Protein AF-A0A356QLX5-F1 (afdb_monomer_lite)

pLDDT: mean 88.72, std 8.88, range [45.66, 97.0]

Foldseek 3Di:
DCCQAVVDDVDDPPPPVPPPDQDLDDDPVLLVVLLVVCLVQCLVVVNDPVSLVVSVVVCQVVVSAGPDCSRVQSSQQSNVLSVLLQVVCVVVVQHPNQWDWDWFWADAPPDIDTDTFTAGNVGQQETEAEDQVCQDPVSCLVVLVVQVLVCLRCQLRVRNHFKYKYKYAHNQDGVPGADPVRHHDRGIDIAMAGEDPPDHNVNSSVLVNLVVVLVVVCSVDPLDCLPPLLVVLLPDNVVSQVSNVVSLPDPCVVVDVVCVRQNSDRDSCVSCVPVVVSNVNSVSVCQSSDDDPPHNYDDRD

Radius of gyration: 21.93 Å; chains: 1; bounding box: 50×48×59 Å

Structure (mmCIF, N/CA/C/O backbone):
data_AF-A0A356QLX5-F1
#
_entry.id   AF-A0A356QLX5-F1
#
loop_
_atom_site.group_PDB
_atom_site.id
_atom_site.type_symbol
_atom_site.label_atom_id
_atom_site.label_alt_id
_atom_site.label_comp_id
_atom_site.label_asym_id
_atom_site.label_entity_id
_atom_site.label_seq_id
_atom_site.pdbx_PDB_ins_code
_atom_site.Cartn_x
_atom_site.Cartn_y
_atom_site.Cartn_z
_atom_site.occupancy
_atom_site.B_iso_or_equiv
_atom_site.auth_seq_id
_atom_site.auth_comp_id
_atom_site.auth_asym_id
_atom_site.auth_atom_id
_atom_site.pdbx_PDB_model_num
ATOM 1 N N . PHE A 1 1 ? 12.608 -7.139 -9.157 1.00 85.44 1 PHE A N 1
ATOM 2 C CA . PHE A 1 1 ? 13.973 -7.349 -9.663 1.00 85.44 1 PHE A CA 1
ATOM 3 C C . PHE A 1 1 ? 15.014 -7.521 -8.556 1.00 85.44 1 PHE A C 1
ATOM 5 O O . PHE A 1 1 ? 15.371 -8.654 -8.303 1.00 85.44 1 PHE A O 1
ATOM 12 N N . VAL A 1 2 ? 15.475 -6.474 -7.849 1.00 85.75 2 VAL A N 1
ATOM 13 C CA . VAL A 1 2 ? 16.568 -6.616 -6.848 1.00 85.75 2 VAL A CA 1
ATOM 14 C C . VAL A 1 2 ? 16.279 -7.707 -5.806 1.00 85.75 2 VAL A C 1
ATOM 16 O O . VAL A 1 2 ? 17.042 -8.659 -5.692 1.00 85.75 2 VAL A O 1
ATOM 19 N N . ARG A 1 3 ? 15.124 -7.627 -5.135 1.00 84.19 3 ARG A N 1
ATOM 20 C CA . ARG A 1 3 ? 14.713 -8.641 -4.154 1.00 84.19 3 ARG A CA 1
ATOM 21 C C . ARG A 1 3 ? 14.391 -9.993 -4.793 1.00 84.19 3 ARG A C 1
ATOM 23 O O . ARG A 1 3 ? 14.975 -10.997 -4.429 1.00 84.19 3 ARG A O 1
ATOM 30 N N . GLU A 1 4 ? 13.454 -10.006 -5.739 1.00 81.81 4 GLU A N 1
ATOM 31 C CA . GLU A 1 4 ? 12.878 -11.253 -6.277 1.00 81.81 4 GLU A CA 1
ATOM 32 C C . GLU A 1 4 ? 13.804 -12.020 -7.232 1.00 81.81 4 GLU A C 1
ATOM 34 O O . GLU A 1 4 ? 13.745 -13.238 -7.303 1.00 81.81 4 GLU A O 1
ATOM 39 N N . THR A 1 5 ? 14.639 -11.314 -7.995 1.00 86.38 5 THR A N 1
ATOM 40 C CA . THR A 1 5 ? 15.444 -11.894 -9.082 1.00 86.38 5 THR A CA 1
ATOM 41 C C . THR A 1 5 ? 16.898 -12.038 -8.683 1.00 86.38 5 THR A C 1
ATOM 43 O O . THR A 1 5 ? 17.497 -13.083 -8.904 1.00 86.38 5 THR A O 1
ATOM 46 N N . LEU A 1 6 ? 17.480 -10.978 -8.116 1.00 85.94 6 LEU A N 1
ATOM 47 C CA . LEU A 1 6 ? 18.878 -11.013 -7.688 1.00 85.94 6 LEU A CA 1
ATOM 48 C C . LEU A 1 6 ? 19.034 -11.661 -6.309 1.00 85.94 6 LEU A C 1
ATOM 50 O O . LEU A 1 6 ? 20.161 -11.853 -5.870 1.00 85.94 6 LEU A O 1
ATOM 54 N N . ALA A 1 7 ? 17.923 -11.958 -5.619 1.00 83.25 7 ALA A N 1
ATOM 55 C CA . ALA A 1 7 ? 17.905 -12.405 -4.226 1.00 83.25 7 ALA A CA 1
ATOM 56 C C . ALA A 1 7 ? 18.678 -11.462 -3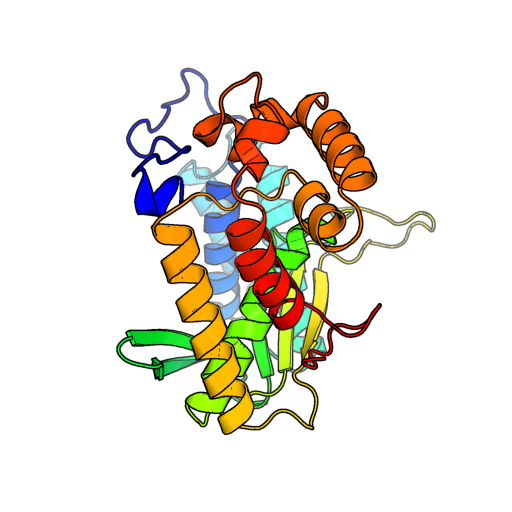.285 1.00 83.25 7 ALA A C 1
ATOM 58 O O . ALA A 1 7 ? 19.098 -11.850 -2.197 1.00 83.25 7 ALA A O 1
ATOM 59 N N . ILE A 1 8 ? 18.856 -10.201 -3.691 1.00 81.19 8 ILE A N 1
ATOM 60 C CA . ILE A 1 8 ? 19.485 -9.183 -2.864 1.00 81.19 8 ILE A CA 1
ATOM 61 C C . ILE A 1 8 ? 18.376 -8.592 -2.020 1.00 81.19 8 ILE A C 1
ATOM 63 O O . ILE A 1 8 ? 17.535 -7.830 -2.506 1.00 81.19 8 ILE A O 1
ATOM 67 N N . ASN A 1 9 ? 18.373 -8.944 -0.744 1.00 71.19 9 ASN A N 1
ATOM 68 C CA . ASN A 1 9 ? 17.608 -8.192 0.221 1.00 71.19 9 ASN A CA 1
ATOM 69 C C . ASN A 1 9 ? 18.453 -6.968 0.616 1.00 71.19 9 ASN A C 1
ATOM 71 O O . ASN A 1 9 ? 19.498 -7.138 1.243 1.00 71.19 9 ASN A O 1
ATOM 75 N N . PRO A 1 10 ? 18.066 -5.735 0.228 1.00 61.72 10 PRO A N 1
ATOM 76 C CA . PRO A 1 10 ? 18.767 -4.538 0.694 1.00 61.72 10 PRO A CA 1
ATOM 77 C C . PRO A 1 10 ? 18.626 -4.361 2.216 1.00 61.72 10 PRO A C 1
ATOM 79 O O . PRO A 1 10 ? 19.340 -3.556 2.802 1.00 61.72 10 PRO A O 1
ATOM 82 N N . TRP A 1 11 ? 17.724 -5.125 2.841 1.00 55.91 11 TRP A N 1
ATOM 83 C CA . TRP A 1 11 ? 17.638 -5.326 4.278 1.00 55.91 11 TRP A CA 1
ATOM 84 C C . TRP A 1 11 ? 18.346 -6.626 4.662 1.00 55.91 11 TRP A C 1
ATOM 86 O O . TRP A 1 11 ? 18.058 -7.685 4.105 1.00 55.91 11 TRP A O 1
ATOM 96 N N . ARG A 1 12 ? 19.268 -6.571 5.622 1.00 54.06 12 ARG A N 1
ATOM 97 C CA . ARG A 1 12 ? 19.820 -7.784 6.230 1.00 54.06 12 ARG A CA 1
ATOM 98 C C . ARG A 1 12 ? 18.791 -8.315 7.225 1.00 54.06 12 ARG A C 1
ATOM 100 O O . ARG A 1 12 ? 18.523 -7.653 8.214 1.00 54.06 12 ARG A O 1
ATOM 107 N N . ASN A 1 13 ? 18.195 -9.473 6.944 1.00 47.59 13 ASN A N 1
ATOM 108 C CA . ASN A 1 13 ? 17.277 -10.130 7.885 1.00 47.59 13 ASN A CA 1
ATOM 109 C C . ASN A 1 13 ? 18.024 -10.842 9.028 1.00 47.59 13 ASN A C 1
ATOM 111 O O . ASN A 1 13 ? 17.426 -11.101 10.065 1.00 47.59 13 ASN A O 1
ATOM 115 N N . ASP A 1 14 ? 19.307 -11.162 8.827 1.00 46.00 14 ASP A N 1
ATOM 116 C CA . ASP A 1 14 ? 20.077 -12.028 9.732 1.00 46.00 14 ASP A CA 1
ATOM 117 C C . ASP A 1 14 ? 20.946 -11.243 10.726 1.00 46.00 14 ASP A C 1
ATOM 119 O O . ASP A 1 14 ? 21.406 -11.800 11.719 1.00 46.00 14 ASP A O 1
ATOM 123 N N . ASP A 1 15 ? 21.121 -9.942 10.494 1.00 45.66 15 ASP A N 1
ATOM 124 C CA . ASP A 1 15 ? 21.635 -9.029 11.503 1.00 45.66 15 ASP A CA 1
ATOM 125 C C . ASP A 1 15 ? 20.404 -8.424 12.187 1.00 45.66 15 ASP A C 1
ATOM 127 O O . ASP A 1 15 ? 19.931 -7.351 11.807 1.00 45.66 15 ASP A O 1
ATOM 131 N N . VAL A 1 16 ? 19.881 -9.090 13.224 1.00 50.41 16 VAL A N 1
ATOM 132 C CA . VAL A 1 16 ? 19.373 -8.303 14.353 1.00 50.41 16 VAL A CA 1
ATOM 133 C C . VAL A 1 16 ? 20.604 -7.525 14.782 1.00 50.41 16 VAL A C 1
ATOM 135 O O . VAL A 1 16 ? 21.483 -8.080 15.441 1.00 50.41 16 VAL A O 1
ATOM 138 N N . GLU A 1 17 ? 20.756 -6.302 14.275 1.00 50.12 17 GLU A N 1
ATOM 139 C CA . GLU A 1 17 ? 21.736 -5.358 14.780 1.00 50.12 17 GLU A CA 1
ATOM 140 C C . GLU A 1 17 ? 21.359 -5.231 16.250 1.00 50.12 17 GLU A C 1
ATOM 142 O O . GLU A 1 17 ? 20.440 -4.497 16.583 1.00 50.12 17 GLU A O 1
ATOM 147 N N . ILE A 1 18 ? 21.960 -6.050 17.120 1.00 54.78 18 ILE A N 1
ATOM 148 C CA . ILE A 1 18 ? 21.854 -5.871 18.558 1.00 54.78 18 ILE A CA 1
ATOM 149 C C . ILE A 1 18 ? 22.599 -4.568 18.742 1.00 54.78 18 ILE A C 1
ATOM 151 O O . ILE A 1 18 ? 23.832 -4.555 18.610 1.00 54.78 18 ILE A O 1
ATOM 155 N N . PRO A 1 19 ? 21.880 -3.452 18.912 1.00 55.88 19 P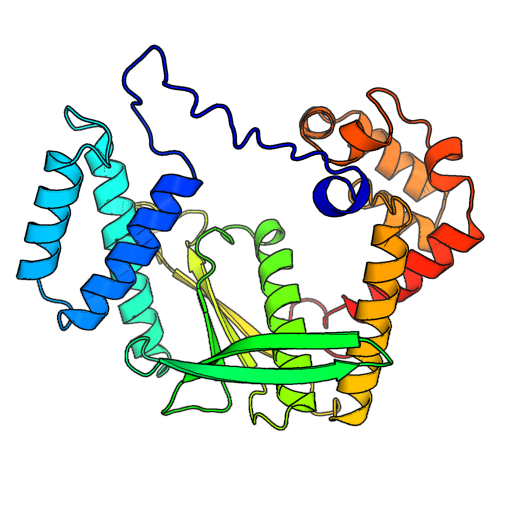RO A N 1
ATOM 156 C CA . PRO A 1 19 ? 22.548 -2.181 18.903 1.00 55.88 19 PRO A CA 1
ATOM 157 C C . PRO A 1 19 ? 23.497 -2.214 20.101 1.00 55.88 19 PRO A C 1
ATOM 159 O O . PRO A 1 19 ? 23.122 -2.605 21.208 1.00 55.88 19 PRO A O 1
ATOM 162 N N . ALA A 1 20 ? 24.760 -1.839 19.888 1.00 61.66 20 ALA A N 1
ATOM 163 C CA . ALA A 1 20 ? 25.736 -1.762 20.980 1.00 61.66 20 ALA A CA 1
ATOM 164 C C . ALA A 1 20 ? 25.291 -0.767 22.076 1.00 61.66 20 ALA A C 1
ATOM 166 O O . ALA A 1 20 ? 25.867 -0.712 23.161 1.00 61.66 20 ALA A O 1
ATOM 167 N N . THR A 1 21 ? 24.263 0.027 21.773 1.00 63.66 21 THR A N 1
ATOM 168 C CA . THR A 1 21 ? 23.611 1.017 22.617 1.00 63.66 21 THR A CA 1
ATOM 169 C C . THR A 1 21 ? 22.122 0.716 22.729 1.00 63.66 21 THR A C 1
ATOM 171 O O . THR A 1 21 ? 21.499 0.338 21.743 1.00 63.66 21 THR A O 1
ATOM 174 N N . LEU A 1 22 ? 21.523 0.973 23.890 1.00 69.75 22 LEU A N 1
ATOM 175 C CA . LEU A 1 22 ? 20.068 0.922 24.051 1.00 69.75 22 LEU A CA 1
ATOM 176 C C . LEU A 1 22 ? 19.394 1.867 23.031 1.00 69.75 22 LEU A C 1
ATOM 178 O O . LEU A 1 22 ? 19.755 3.049 22.995 1.00 69.75 22 LEU A O 1
ATOM 182 N N . PRO A 1 23 ? 18.467 1.378 22.186 1.00 70.50 23 PRO A N 1
ATOM 183 C CA . PRO A 1 23 ? 17.844 2.199 21.158 1.00 70.50 23 PRO A CA 1
ATOM 184 C C . PRO A 1 23 ? 16.961 3.268 21.807 1.00 70.50 23 PRO A C 1
ATOM 186 O O . PRO A 1 23 ? 16.164 2.980 22.695 1.00 70.50 23 PRO A O 1
ATOM 189 N N . LEU A 1 24 ? 17.113 4.516 21.359 1.00 82.00 24 LEU A N 1
ATOM 190 C CA . LEU A 1 24 ? 16.328 5.661 21.844 1.00 82.00 24 LEU A CA 1
ATOM 191 C C . LEU A 1 24 ? 15.090 5.937 20.980 1.00 82.00 24 LEU A C 1
ATOM 193 O O . LEU A 1 24 ? 14.287 6.805 21.304 1.00 82.00 24 LEU A O 1
ATOM 197 N N . THR A 1 25 ? 14.948 5.226 19.862 1.00 82.44 25 THR A N 1
ATOM 198 C CA . THR A 1 25 ? 13.858 5.388 18.897 1.00 82.44 25 THR A CA 1
ATOM 199 C C . THR A 1 25 ? 13.483 4.036 18.316 1.00 82.44 25 THR A C 1
ATOM 201 O O . THR A 1 25 ? 14.371 3.226 18.053 1.00 82.44 25 THR A O 1
ATOM 204 N N . LEU A 1 26 ? 12.196 3.837 18.040 1.00 83.12 26 LEU A N 1
ATOM 205 C CA . LEU A 1 26 ? 11.720 2.676 17.294 1.00 83.12 26 LEU A CA 1
ATOM 206 C C . LEU A 1 26 ? 12.150 2.754 15.830 1.00 83.12 26 LEU A C 1
ATOM 208 O O . LEU A 1 26 ? 12.109 3.820 15.206 1.00 83.12 26 LEU A O 1
ATOM 212 N N . SER A 1 27 ? 12.484 1.609 15.250 1.00 82.44 27 SER A N 1
ATOM 213 C CA . SER A 1 27 ? 12.535 1.463 13.803 1.00 82.44 27 SER A CA 1
ATOM 214 C C . SER A 1 27 ? 11.135 1.621 13.194 1.00 82.44 27 SER A C 1
ATOM 216 O O . SER A 1 27 ? 10.099 1.447 13.840 1.00 82.44 27 SER A O 1
ATOM 218 N N . SER A 1 28 ? 11.078 1.901 11.889 1.00 79.25 28 SER A N 1
ATOM 219 C CA . SER A 1 28 ? 9.797 1.979 11.173 1.00 79.25 28 SER A CA 1
ATOM 220 C C . SER A 1 28 ? 9.025 0.653 11.157 1.00 79.25 28 SER A C 1
ATOM 222 O O . SER A 1 28 ? 7.812 0.666 10.935 1.00 79.25 28 SER A O 1
ATOM 224 N N . TYR A 1 29 ? 9.718 -0.477 11.334 1.00 79.88 29 TYR A N 1
ATOM 225 C CA . TYR A 1 29 ? 9.105 -1.800 11.402 1.00 79.88 29 TYR A CA 1
ATOM 226 C C . TYR A 1 29 ? 8.446 -2.023 12.767 1.00 79.88 29 TYR A C 1
ATOM 228 O O . TYR A 1 29 ? 7.240 -2.249 12.806 1.00 79.88 29 TYR A O 1
ATOM 236 N N . GLU A 1 30 ? 9.187 -1.831 13.861 1.00 85.94 30 GLU A N 1
ATOM 237 C CA . GLU A 1 30 ? 8.672 -1.971 15.236 1.00 85.94 30 GLU A CA 1
ATOM 238 C C . GLU A 1 30 ? 7.496 -1.022 15.489 1.00 85.94 30 GLU A C 1
ATOM 240 O O . GLU A 1 30 ? 6.442 -1.435 15.964 1.00 85.94 30 GLU A O 1
ATOM 245 N N . GLN A 1 31 ? 7.613 0.244 15.065 1.00 87.44 31 GLN A N 1
ATOM 246 C CA . GLN A 1 31 ? 6.518 1.210 15.193 1.00 87.44 31 GLN A CA 1
ATOM 247 C C . GLN A 1 31 ? 5.264 0.766 14.423 1.00 87.44 31 GLN A C 1
ATOM 249 O O . GLN A 1 31 ? 4.136 1.047 14.834 1.00 87.44 31 GLN A O 1
ATOM 254 N N . ARG A 1 32 ? 5.435 0.094 13.278 1.00 85.00 32 ARG A N 1
ATOM 255 C CA . ARG A 1 32 ? 4.307 -0.437 12.512 1.00 85.00 32 ARG A CA 1
ATOM 256 C C . ARG A 1 32 ? 3.677 -1.633 13.215 1.00 85.00 32 ARG A C 1
ATOM 258 O O . ARG A 1 32 ? 2.455 -1.652 13.298 1.00 85.00 32 ARG A O 1
ATOM 265 N N . GLU A 1 33 ? 4.470 -2.590 13.682 1.00 87.19 33 GLU A N 1
ATOM 266 C CA . GLU A 1 33 ? 3.951 -3.774 14.370 1.00 87.19 33 GLU A CA 1
ATOM 267 C C . GLU A 1 33 ? 3.201 -3.404 15.646 1.00 87.19 33 GLU A C 1
ATOM 269 O O . GLU A 1 33 ? 2.063 -3.834 15.820 1.00 87.19 33 GLU A O 1
ATOM 274 N N . LEU A 1 34 ? 3.776 -2.533 16.482 1.00 91.12 34 LEU A N 1
ATOM 275 C CA . LEU A 1 34 ? 3.125 -2.061 17.704 1.00 91.12 34 LEU A CA 1
ATOM 276 C C . LEU A 1 34 ? 1.807 -1.348 17.414 1.00 91.12 34 LEU A C 1
ATOM 278 O O . LEU A 1 34 ? 0.818 -1.555 18.112 1.00 91.12 34 LEU A O 1
ATOM 282 N N . ARG A 1 35 ? 1.763 -0.545 16.350 1.00 91.62 35 ARG A N 1
ATOM 283 C CA . ARG A 1 35 ? 0.526 0.113 15.932 1.00 91.62 35 ARG A CA 1
ATOM 284 C C . ARG A 1 35 ? -0.521 -0.872 15.432 1.00 91.62 35 ARG A C 1
ATOM 286 O O . ARG A 1 35 ? -1.679 -0.744 15.813 1.00 91.62 35 ARG A O 1
ATOM 293 N N . ASP A 1 36 ? -0.143 -1.807 14.566 1.00 89.44 36 ASP A N 1
ATOM 294 C CA . ASP A 1 36 ? -1.082 -2.783 14.009 1.00 89.44 36 ASP A CA 1
ATOM 295 C C . ASP A 1 36 ? -1.626 -3.692 15.141 1.00 89.44 36 ASP A C 1
ATOM 297 O O . ASP A 1 36 ? -2.825 -3.974 15.180 1.00 89.44 36 ASP A O 1
ATOM 301 N N . ASN A 1 37 ? -0.782 -4.051 16.122 1.00 91.31 37 ASN A N 1
ATOM 302 C CA . ASN A 1 37 ? -1.167 -4.755 17.351 1.00 91.31 37 ASN A CA 1
ATOM 303 C C . ASN A 1 37 ? -2.142 -3.936 18.214 1.00 91.31 37 ASN A C 1
ATOM 305 O O . ASN A 1 37 ? -3.207 -4.441 18.575 1.00 91.31 37 ASN A O 1
ATOM 309 N N . TYR A 1 38 ? -1.819 -2.669 18.496 1.00 94.19 38 TYR A N 1
ATOM 310 C CA . TYR A 1 38 ? -2.678 -1.802 19.301 1.00 94.19 38 TYR A CA 1
ATOM 311 C C . TYR A 1 38 ? -4.034 -1.565 18.633 1.00 94.19 38 TYR A C 1
ATOM 313 O O . TYR A 1 38 ? -5.050 -1.669 19.308 1.00 94.19 38 TYR A O 1
ATOM 321 N N . ILE A 1 39 ? -4.086 -1.304 17.317 1.00 92.69 39 ILE A N 1
ATOM 322 C CA . ILE A 1 39 ? -5.358 -1.134 16.589 1.00 92.69 39 ILE A CA 1
ATOM 323 C C . ILE A 1 39 ? -6.242 -2.370 16.775 1.00 92.69 39 ILE A C 1
ATOM 325 O O . ILE A 1 39 ? -7.418 -2.230 17.102 1.00 92.69 39 ILE A O 1
ATOM 329 N N . GLN A 1 40 ? -5.682 -3.571 16.596 1.00 90.25 40 GLN A N 1
ATOM 330 C CA . GLN A 1 40 ? -6.438 -4.812 16.742 1.00 90.25 40 GLN A CA 1
ATOM 331 C C . GLN A 1 40 ? -6.948 -4.994 18.180 1.00 90.25 40 GLN A C 1
ATOM 333 O O . GLN A 1 40 ? -8.144 -5.189 18.378 1.00 90.25 40 GLN A O 1
ATOM 338 N N . GLY A 1 41 ? -6.079 -4.849 19.185 1.00 91.25 41 GLY A N 1
ATOM 339 C CA . GLY A 1 41 ? -6.479 -4.986 20.588 1.00 91.25 41 GLY A CA 1
ATOM 340 C C . GLY A 1 41 ? -7.456 -3.902 21.059 1.00 91.25 41 GLY A C 1
ATOM 341 O O . GLY A 1 41 ? -8.354 -4.177 21.852 1.00 91.25 41 GLY A O 1
ATOM 342 N N . TYR A 1 42 ? -7.344 -2.681 20.535 1.00 93.44 42 TYR A N 1
ATOM 343 C CA . TYR A 1 42 ? -8.251 -1.578 20.853 1.00 93.44 42 TYR A CA 1
ATOM 344 C C . TYR A 1 42 ? -9.658 -1.832 20.303 1.00 93.44 42 TYR A C 1
ATOM 346 O O . TYR A 1 42 ? -10.642 -1.583 20.992 1.00 93.44 42 TYR A O 1
ATOM 354 N N . ILE A 1 43 ? -9.762 -2.395 19.097 1.00 91.19 43 ILE A N 1
ATOM 355 C CA . ILE A 1 43 ? -11.044 -2.822 18.523 1.00 91.19 43 ILE A CA 1
ATOM 356 C C . ILE A 1 43 ? -11.640 -3.984 19.328 1.00 91.19 43 ILE A C 1
ATOM 358 O O . ILE A 1 43 ? -12.811 -3.930 19.692 1.00 91.19 43 ILE A O 1
ATOM 362 N N . ASP A 1 44 ? -10.839 -5.008 19.636 1.00 90.75 44 ASP A N 1
ATOM 363 C CA . ASP A 1 44 ? -11.303 -6.224 20.324 1.00 90.75 44 ASP A CA 1
ATOM 364 C C . ASP A 1 44 ? -11.693 -5.981 21.794 1.00 90.75 44 ASP A C 1
ATOM 366 O O . ASP A 1 44 ? -12.399 -6.789 22.397 1.00 90.75 44 ASP A O 1
ATOM 370 N N . SER A 1 45 ? -11.236 -4.872 22.378 1.00 88.75 45 SER A N 1
ATOM 371 C CA . SER A 1 45 ? -11.514 -4.471 23.761 1.00 88.75 45 SER A CA 1
ATOM 372 C C . SER A 1 45 ? -12.610 -3.411 23.890 1.00 88.75 45 SER A C 1
ATOM 374 O O . SER A 1 45 ? -12.663 -2.718 24.910 1.00 88.75 45 SER A O 1
ATOM 376 N N . ASP A 1 46 ? -13.449 -3.250 22.861 1.00 85.06 46 ASP A N 1
ATOM 377 C CA . ASP A 1 46 ? -14.494 -2.221 22.792 1.00 85.06 46 ASP A CA 1
ATOM 378 C C . ASP A 1 46 ? -13.955 -0.814 23.108 1.00 85.06 46 ASP A C 1
ATOM 380 O O . ASP A 1 46 ? -14.596 -0.017 23.794 1.00 85.06 46 ASP A O 1
ATOM 384 N N . GLN A 1 47 ? -12.748 -0.507 22.617 1.00 88.12 47 GLN A N 1
ATOM 385 C CA . GLN A 1 47 ? -12.116 0.808 22.734 1.00 88.12 47 GLN A CA 1
ATOM 386 C C . GLN A 1 47 ? -11.877 1.250 24.193 1.00 88.12 47 GLN A C 1
ATOM 388 O O . GLN A 1 47 ? -11.879 2.443 24.511 1.00 88.12 47 GLN A O 1
ATOM 393 N N . SER A 1 48 ? -11.686 0.290 25.105 1.00 87.94 48 SER A N 1
ATOM 394 C CA . SER A 1 48 ? -11.620 0.564 26.543 1.00 87.94 48 SER A CA 1
ATOM 395 C C . SER A 1 48 ? -10.317 1.239 26.995 1.00 87.94 48 SER A C 1
ATOM 397 O O . SER A 1 48 ? -9.209 0.850 26.623 1.00 87.94 48 SER A O 1
ATOM 399 N N . GLU A 1 49 ? -10.446 2.201 27.914 1.00 90.25 49 GLU A N 1
ATOM 400 C CA . GLU A 1 49 ? -9.305 2.840 28.593 1.00 90.25 49 GLU A CA 1
ATOM 401 C C . GLU A 1 49 ? -8.496 1.830 29.430 1.00 90.25 49 GLU A C 1
ATOM 403 O O . GLU A 1 49 ? -7.282 1.952 29.588 1.00 90.25 49 GLU A O 1
ATOM 408 N N . VAL A 1 50 ? -9.162 0.783 29.932 1.00 92.62 50 VAL A N 1
ATOM 409 C CA . VAL A 1 50 ? -8.523 -0.313 30.674 1.00 92.62 50 VAL A CA 1
ATOM 410 C C . VAL A 1 50 ? -7.526 -1.062 29.790 1.00 92.62 50 VAL A C 1
ATOM 412 O O . VAL A 1 50 ? -6.401 -1.301 30.227 1.00 92.62 50 VAL A O 1
ATOM 415 N N . PHE A 1 51 ? -7.911 -1.404 28.554 1.00 94.38 51 PHE A N 1
ATOM 416 C CA . PHE A 1 51 ? -6.997 -2.027 27.599 1.00 94.38 51 PHE A CA 1
ATOM 417 C C . PHE A 1 51 ? -5.828 -1.105 27.269 1.00 94.38 51 PHE A C 1
ATOM 419 O O . PHE A 1 51 ? -4.687 -1.553 27.285 1.00 94.38 51 PHE A O 1
ATOM 426 N N . GLU A 1 52 ? -6.089 0.175 27.004 1.00 93.38 52 GLU A N 1
ATOM 427 C CA . GLU A 1 52 ? -5.026 1.111 26.649 1.00 93.38 52 GLU A CA 1
ATOM 428 C C . GLU A 1 52 ? -3.975 1.238 27.752 1.00 93.38 52 GLU A C 1
ATOM 430 O O . GLU A 1 52 ? -2.780 1.170 27.466 1.00 93.38 52 GLU A O 1
ATOM 435 N N . ASN A 1 53 ? -4.404 1.382 29.007 1.00 94.38 53 ASN A N 1
ATOM 436 C CA . ASN A 1 53 ? -3.486 1.450 30.140 1.00 94.38 53 ASN A CA 1
ATOM 437 C C . ASN A 1 53 ? -2.698 0.142 30.297 1.00 94.38 53 ASN A C 1
ATOM 439 O O . ASN A 1 53 ? -1.477 0.181 30.433 1.00 94.38 53 ASN A O 1
ATOM 443 N N . ALA A 1 54 ? -3.363 -1.012 30.183 1.00 94.25 54 ALA A N 1
ATOM 444 C CA . ALA A 1 54 ? -2.697 -2.311 30.244 1.00 94.25 54 ALA A CA 1
ATOM 445 C C . ALA A 1 54 ? -1.682 -2.509 29.103 1.00 94.25 54 ALA A C 1
ATOM 447 O O . ALA A 1 54 ? -0.587 -3.013 29.337 1.00 94.25 54 ALA A O 1
ATOM 448 N N . TRP A 1 55 ? -2.016 -2.083 27.882 1.00 95.06 55 TRP A N 1
ATOM 449 C CA . TRP A 1 55 ? -1.120 -2.152 26.729 1.00 95.06 55 TRP A CA 1
ATOM 450 C C . TRP A 1 55 ? 0.093 -1.241 26.918 1.00 95.06 55 TRP A C 1
ATOM 452 O O . TRP A 1 55 ? 1.220 -1.682 26.718 1.00 95.06 55 TRP A O 1
ATOM 462 N N . LYS A 1 56 ? -0.121 0.005 27.368 1.00 93.62 56 LYS A N 1
ATOM 463 C CA . LYS A 1 56 ? 0.954 0.961 27.679 1.00 93.62 56 LYS A CA 1
ATOM 464 C C . LYS A 1 56 ? 1.911 0.419 28.741 1.00 93.62 56 LYS A C 1
ATOM 466 O O . LYS A 1 56 ? 3.117 0.615 28.629 1.00 93.62 56 LYS A O 1
ATOM 471 N N . ASP A 1 57 ? 1.390 -0.251 29.763 1.00 92.31 57 ASP A N 1
ATOM 472 C CA . ASP A 1 57 ? 2.215 -0.864 30.804 1.00 92.31 57 ASP A CA 1
ATOM 473 C C . ASP A 1 57 ? 2.978 -2.087 30.281 1.00 92.31 57 ASP A C 1
ATOM 475 O O . ASP A 1 57 ? 4.163 -2.232 30.584 1.00 92.31 57 ASP A O 1
ATOM 479 N N . ALA A 1 58 ? 2.345 -2.915 29.442 1.00 92.12 58 ALA A N 1
ATOM 480 C CA . ALA A 1 58 ? 2.972 -4.085 28.829 1.00 92.12 58 ALA A CA 1
ATOM 481 C C . ALA A 1 58 ? 4.146 -3.699 27.917 1.00 92.12 58 ALA A C 1
ATOM 483 O O . ALA A 1 58 ? 5.265 -4.142 28.159 1.00 92.12 58 ALA A O 1
ATOM 484 N N . VAL A 1 59 ? 3.947 -2.788 26.956 1.00 91.44 59 VAL A N 1
ATOM 485 C CA . VAL A 1 59 ? 5.020 -2.397 26.016 1.00 91.44 59 VAL A CA 1
ATOM 486 C C . VAL A 1 59 ? 6.219 -1.749 26.715 1.00 91.44 59 VAL A C 1
ATOM 488 O O . VAL A 1 59 ? 7.350 -1.840 26.237 1.00 91.44 59 VAL A O 1
ATOM 491 N N . ARG A 1 60 ? 6.002 -1.107 27.872 1.00 89.81 60 ARG A N 1
ATOM 492 C CA . ARG A 1 60 ? 7.086 -0.584 28.719 1.00 89.81 60 ARG A CA 1
ATOM 493 C C . ARG A 1 60 ? 7.801 -1.692 29.487 1.00 89.81 60 ARG A C 1
ATOM 495 O O . ARG A 1 60 ? 9.025 -1.653 29.589 1.00 89.81 60 ARG A O 1
ATOM 502 N N . ALA A 1 61 ? 7.050 -2.629 30.063 1.00 87.62 61 ALA A N 1
ATOM 503 C CA . ALA A 1 61 ? 7.595 -3.721 30.864 1.00 87.62 61 ALA A CA 1
ATOM 504 C C . ALA A 1 61 ? 8.393 -4.718 30.013 1.00 87.62 61 ALA A C 1
ATOM 506 O O . ALA A 1 61 ? 9.450 -5.177 30.447 1.00 87.62 61 ALA A O 1
ATOM 507 N N . ASP A 1 62 ? 7.917 -4.988 28.799 1.00 86.81 62 ASP A N 1
ATOM 508 C CA . ASP A 1 62 ? 8.518 -5.939 27.863 1.00 86.81 62 ASP A CA 1
ATOM 509 C C . ASP A 1 62 ? 9.710 -5.334 27.097 1.00 86.81 62 ASP A C 1
ATOM 511 O O . ASP A 1 62 ? 10.513 -6.058 26.510 1.00 86.81 62 ASP A O 1
ATOM 515 N N . GLY A 1 63 ? 9.888 -4.008 27.169 1.00 83.38 63 GLY A N 1
ATOM 516 C CA . GLY A 1 63 ? 10.977 -3.299 26.496 1.00 83.38 63 GLY A CA 1
ATOM 517 C C . GLY A 1 63 ? 10.743 -3.091 24.998 1.00 83.38 63 GLY A C 1
ATOM 518 O O . GLY A 1 63 ? 11.695 -2.805 24.275 1.00 83.38 63 GLY A O 1
ATOM 519 N N . ASP A 1 64 ? 9.491 -3.197 24.545 1.00 85.25 64 ASP A N 1
ATOM 520 C CA . ASP A 1 64 ? 9.087 -2.966 23.154 1.00 85.25 64 ASP A CA 1
ATOM 521 C C . ASP A 1 64 ? 9.253 -1.503 22.728 1.00 85.25 64 ASP A C 1
ATOM 523 O O . ASP A 1 64 ? 9.332 -1.195 21.540 1.00 85.25 64 ASP A O 1
ATOM 527 N N . VAL A 1 65 ? 9.295 -0.585 23.697 1.00 88.12 65 VAL A N 1
ATOM 528 C CA . VAL A 1 65 ? 9.586 0.833 23.479 1.00 88.12 65 VAL A CA 1
ATOM 529 C C . VAL A 1 65 ? 10.861 1.267 24.207 1.00 88.12 65 VAL A C 1
ATOM 531 O O . VAL A 1 65 ? 11.195 0.717 25.260 1.00 88.12 65 VAL A O 1
ATOM 534 N N . PRO A 1 66 ? 11.566 2.299 23.702 1.00 85.06 66 PRO A N 1
ATOM 535 C CA . PRO A 1 66 ? 12.732 2.853 24.377 1.00 85.06 66 PRO A CA 1
ATOM 536 C C . PRO A 1 66 ? 12.465 3.234 25.841 1.00 85.06 66 PRO A C 1
ATOM 538 O O . PRO A 1 66 ? 11.485 3.910 26.167 1.00 85.06 66 PRO A O 1
ATOM 541 N N . ILE A 1 67 ? 13.382 2.834 26.723 1.00 80.31 67 ILE A N 1
ATOM 542 C CA . ILE A 1 67 ? 13.289 3.065 28.171 1.00 80.31 67 ILE A CA 1
ATOM 543 C C . ILE A 1 67 ? 13.463 4.549 28.546 1.00 80.31 67 ILE A C 1
ATOM 545 O O . ILE A 1 67 ? 13.783 5.392 27.712 1.00 80.31 67 ILE A O 1
ATOM 549 N N . TRP A 1 68 ? 13.286 4.881 29.830 1.00 73.94 68 TRP A N 1
ATOM 550 C CA . TRP A 1 68 ? 13.571 6.211 30.407 1.00 73.94 68 TRP A CA 1
ATOM 551 C C . TRP A 1 68 ? 12.833 7.388 29.752 1.00 73.94 68 TRP A C 1
ATOM 553 O O . TRP A 1 68 ? 13.340 8.507 29.714 1.00 73.94 68 TRP A O 1
ATOM 563 N N . GLY A 1 69 ? 11.621 7.148 29.253 1.00 77.06 69 GLY A N 1
ATOM 564 C CA . GLY A 1 69 ? 10.773 8.189 28.676 1.00 77.06 69 GLY A CA 1
ATOM 565 C C . GLY A 1 69 ? 11.020 8.459 27.190 1.00 77.06 69 GLY A C 1
ATOM 566 O O . GLY A 1 69 ? 10.242 9.184 26.574 1.00 77.06 69 GLY A O 1
ATOM 567 N N . PHE A 1 70 ? 12.044 7.849 26.583 1.00 80.88 70 PHE A N 1
ATOM 568 C CA . PHE A 1 70 ? 12.303 7.985 25.145 1.00 80.88 70 PHE A CA 1
ATOM 569 C C . PHE A 1 70 ? 11.212 7.320 24.285 1.00 80.88 70 PHE A C 1
ATOM 571 O O . PHE A 1 70 ? 10.992 7.728 23.147 1.00 80.88 70 PHE A O 1
ATOM 578 N N . GLY A 1 71 ? 10.493 6.337 24.837 1.00 84.88 71 GLY A N 1
ATOM 579 C CA . GLY A 1 71 ? 9.375 5.663 24.181 1.00 84.88 71 GLY A CA 1
ATOM 580 C C . GLY A 1 71 ? 8.028 6.384 24.273 1.00 84.88 71 GLY A C 1
ATOM 581 O O . GLY A 1 71 ? 7.123 6.045 23.517 1.00 84.88 71 GLY A O 1
ATOM 582 N N . GLU A 1 72 ? 7.868 7.389 25.141 1.00 90.12 72 GLU A N 1
ATOM 583 C CA . GLU A 1 72 ? 6.546 7.987 25.408 1.00 90.12 72 GLU A CA 1
ATOM 584 C C . GLU A 1 72 ? 5.976 8.707 24.185 1.00 90.12 72 GLU A C 1
ATOM 586 O O . GLU A 1 72 ? 4.812 8.518 23.846 1.00 90.12 72 GLU A O 1
ATOM 591 N N . ALA A 1 73 ? 6.812 9.438 23.442 1.00 88.38 73 ALA A N 1
ATOM 592 C CA . ALA A 1 73 ? 6.383 10.075 22.198 1.00 88.38 73 ALA A CA 1
ATOM 593 C C . ALA A 1 73 ? 5.912 9.046 21.152 1.00 88.38 73 ALA A C 1
ATOM 595 O O . ALA A 1 73 ? 4.977 9.310 20.396 1.00 88.38 73 ALA A O 1
ATOM 596 N N . ALA A 1 74 ? 6.540 7.865 21.117 1.00 89.25 74 ALA A N 1
ATOM 597 C CA . ALA A 1 74 ? 6.139 6.788 20.220 1.00 89.25 74 ALA A CA 1
ATOM 598 C C . ALA A 1 74 ? 4.821 6.143 20.667 1.00 89.25 74 ALA A C 1
ATOM 600 O O . ALA A 1 74 ? 3.960 5.906 19.822 1.00 89.25 74 ALA A O 1
ATOM 601 N N . ILE A 1 75 ? 4.641 5.914 21.974 1.00 92.31 75 ILE A N 1
ATOM 602 C CA . ILE A 1 75 ? 3.369 5.455 22.549 1.00 92.31 75 ILE A CA 1
ATOM 603 C C . ILE A 1 75 ? 2.255 6.437 22.177 1.00 92.31 75 ILE A C 1
ATOM 605 O O . ILE A 1 75 ? 1.259 6.019 21.597 1.00 92.31 75 ILE A O 1
ATOM 609 N N . GLU A 1 76 ? 2.435 7.732 22.446 1.00 92.75 76 GLU A N 1
ATOM 610 C CA . GLU A 1 76 ? 1.437 8.765 22.149 1.00 92.75 76 GLU A CA 1
ATOM 611 C C . GLU A 1 76 ? 1.107 8.853 20.653 1.00 92.75 76 GLU A C 1
ATOM 613 O O . GLU A 1 76 ? -0.061 8.991 20.281 1.00 92.75 76 GLU A O 1
ATOM 618 N N . GLU A 1 77 ? 2.112 8.756 19.774 1.00 91.19 77 GLU A N 1
ATOM 619 C CA . GLU A 1 77 ? 1.885 8.744 18.325 1.00 91.19 77 GLU A CA 1
ATOM 620 C C . GLU A 1 77 ? 1.093 7.502 17.897 1.00 91.19 77 GLU A C 1
ATOM 622 O O . GLU A 1 77 ? 0.154 7.619 17.106 1.00 91.19 77 GLU A O 1
ATOM 627 N N . ILE A 1 78 ? 1.451 6.323 18.420 1.00 92.69 78 ILE A N 1
ATOM 628 C CA . ILE A 1 78 ? 0.797 5.053 18.095 1.00 92.69 78 ILE A CA 1
ATOM 629 C C . ILE A 1 78 ? -0.657 5.064 18.563 1.00 92.69 78 ILE A C 1
ATOM 631 O O . ILE A 1 78 ? -1.551 4.854 17.738 1.00 92.69 78 ILE A O 1
ATOM 635 N N . THR A 1 79 ? -0.904 5.335 19.848 1.00 93.94 79 THR A N 1
ATOM 636 C CA . THR A 1 79 ? -2.258 5.298 20.412 1.00 93.94 79 THR A CA 1
ATOM 637 C C . THR A 1 79 ? -3.118 6.408 19.821 1.00 93.94 79 THR A C 1
ATOM 639 O O . THR A 1 79 ? -4.236 6.147 19.383 1.00 93.94 79 THR A O 1
ATOM 642 N N . GLY A 1 80 ? -2.577 7.625 19.690 1.00 93.81 80 GLY A N 1
ATOM 643 C CA . GLY A 1 80 ? -3.300 8.763 19.126 1.00 93.81 80 GLY A CA 1
ATOM 644 C C . GLY A 1 80 ? -3.692 8.562 17.660 1.00 93.81 80 GLY A C 1
ATOM 645 O O . GLY A 1 80 ? -4.815 8.884 17.269 1.00 93.81 80 GLY A O 1
ATOM 646 N N . PHE A 1 81 ? -2.809 7.990 16.833 1.00 93.31 81 PHE A N 1
ATOM 647 C CA . PHE A 1 81 ? -3.161 7.675 15.446 1.00 93.31 81 PHE A CA 1
ATOM 648 C C . PHE A 1 81 ? -4.179 6.532 15.365 1.00 93.31 81 PHE A C 1
ATOM 650 O O . PHE A 1 81 ? -5.104 6.595 14.555 1.00 93.31 81 PHE A O 1
ATOM 657 N N . ALA A 1 82 ? -4.011 5.489 16.179 1.00 92.50 82 ALA A N 1
ATOM 658 C CA . ALA A 1 82 ? -4.887 4.325 16.179 1.00 92.50 82 ALA A CA 1
ATOM 659 C C . ALA A 1 82 ? -6.327 4.668 16.595 1.00 92.50 82 ALA A C 1
ATOM 661 O O . ALA A 1 82 ? -7.276 4.291 15.909 1.00 92.50 82 ALA A O 1
ATOM 662 N N . GLN A 1 83 ? -6.495 5.453 17.657 1.00 93.44 83 GLN A N 1
ATOM 663 C CA . GLN A 1 83 ? -7.804 5.973 18.058 1.00 93.44 83 GLN A CA 1
ATOM 664 C C . GLN A 1 83 ? -8.421 6.823 16.943 1.00 93.44 83 GLN A C 1
ATOM 666 O O . GLN A 1 83 ? -9.577 6.631 16.569 1.00 93.44 83 GLN A O 1
ATOM 671 N N . ALA A 1 84 ? -7.629 7.724 16.351 1.00 94.81 84 ALA A N 1
ATOM 672 C CA . ALA A 1 84 ? -8.117 8.594 15.292 1.00 94.81 84 ALA A CA 1
ATOM 673 C C . ALA A 1 84 ? -8.524 7.825 14.026 1.00 94.81 84 ALA A C 1
ATOM 675 O O . ALA A 1 84 ? -9.459 8.248 13.348 1.00 94.81 84 ALA A O 1
ATOM 676 N N . VAL A 1 85 ? -7.853 6.716 13.679 1.00 95.38 85 VAL A N 1
ATOM 677 C CA . VAL A 1 85 ? -8.263 5.897 12.527 1.00 95.38 85 VAL A CA 1
ATOM 678 C C . VAL A 1 85 ? -9.545 5.132 12.803 1.00 95.38 85 VAL A C 1
ATOM 680 O O . VAL A 1 85 ? -10.401 5.123 11.926 1.00 95.38 85 VAL A O 1
ATOM 683 N N . VAL A 1 86 ? -9.724 4.586 14.008 1.00 94.50 86 VAL A N 1
ATOM 684 C CA . VAL A 1 86 ? -10.983 3.940 14.407 1.00 94.50 86 VAL A CA 1
ATOM 685 C C . VAL A 1 86 ? -12.134 4.946 14.341 1.00 94.50 86 VAL A C 1
ATOM 687 O O . VAL A 1 86 ? -13.110 4.713 13.629 1.00 94.50 86 VAL A O 1
ATOM 690 N N . GLN A 1 87 ? -11.965 6.125 14.944 1.00 94.69 87 GLN A N 1
ATOM 691 C CA . GLN A 1 87 ? -12.969 7.186 14.880 1.00 94.69 87 GLN A CA 1
ATOM 692 C C . GLN A 1 87 ? -13.270 7.612 13.434 1.00 94.69 87 GLN A C 1
ATOM 694 O O . GLN A 1 87 ? -14.432 7.715 13.049 1.00 94.69 87 GLN A O 1
ATOM 699 N N . GLN A 1 88 ? -12.242 7.843 12.610 1.00 96.00 88 GLN A N 1
ATOM 700 C CA . GLN A 1 88 ? -12.446 8.265 11.222 1.00 96.00 88 GLN A CA 1
ATOM 701 C C . GLN A 1 88 ? -13.172 7.190 10.402 1.00 96.00 88 GLN A C 1
ATOM 703 O O . GLN A 1 88 ? -13.997 7.528 9.558 1.00 96.00 88 GLN A O 1
ATOM 708 N N . THR A 1 89 ? -12.892 5.906 10.643 1.00 95.25 89 THR A N 1
ATOM 709 C CA . THR A 1 89 ? -13.595 4.808 9.967 1.00 95.25 89 THR A CA 1
ATOM 710 C C . THR A 1 89 ? -15.056 4.702 10.393 1.00 95.25 89 THR A C 1
ATOM 712 O O . THR A 1 89 ? -15.908 4.429 9.551 1.00 95.25 89 THR A O 1
ATOM 715 N N . ASP A 1 90 ? -15.367 4.986 11.660 1.00 94.25 90 ASP A N 1
ATOM 716 C CA . ASP A 1 90 ? -16.744 5.028 12.156 1.00 94.25 90 ASP A CA 1
ATOM 717 C C . ASP A 1 90 ? -17.513 6.209 11.535 1.00 94.25 90 ASP A C 1
ATOM 719 O O . ASP A 1 90 ? -18.635 6.039 11.054 1.00 94.25 90 ASP A O 1
ATOM 723 N N . GLU A 1 91 ? -16.888 7.391 11.459 1.00 95.38 91 GLU A N 1
ATOM 724 C CA . GLU A 1 91 ? -17.441 8.583 10.793 1.00 95.38 91 GLU A CA 1
ATOM 725 C C . GLU A 1 91 ? -17.713 8.346 9.299 1.00 95.38 91 GLU A C 1
ATOM 727 O O . GLU A 1 91 ? -18.730 8.799 8.767 1.00 95.38 91 GLU A O 1
ATOM 732 N N . ASP A 1 92 ? -16.838 7.594 8.630 1.00 94.50 92 ASP A N 1
ATOM 733 C CA . ASP A 1 92 ? -16.983 7.217 7.222 1.00 94.50 92 ASP A CA 1
ATOM 734 C C . ASP A 1 92 ? -17.998 6.072 7.008 1.00 94.50 92 ASP A C 1
ATOM 736 O O . ASP A 1 92 ? -18.222 5.658 5.870 1.00 94.50 92 ASP A O 1
ATOM 740 N N . SER A 1 93 ? -18.634 5.565 8.076 1.00 94.69 93 SER A N 1
ATOM 741 C CA . SER A 1 93 ? -19.534 4.397 8.050 1.00 94.69 93 SER A CA 1
ATOM 742 C C . SER A 1 93 ? -18.865 3.108 7.544 1.00 94.69 93 SER A C 1
ATOM 744 O O . SER A 1 93 ? -19.517 2.249 6.952 1.00 94.69 93 SER A O 1
ATOM 746 N N . LEU A 1 94 ? -17.561 2.962 7.792 1.00 94.94 94 LEU A N 1
ATOM 747 C CA . LEU A 1 94 ? -16.738 1.796 7.451 1.00 94.94 94 LEU A CA 1
ATOM 748 C C . LEU A 1 94 ? -15.993 1.260 8.689 1.00 94.94 94 LEU A C 1
ATOM 750 O O . LEU A 1 94 ? -14.769 1.111 8.646 1.00 94.94 94 LEU A O 1
ATOM 754 N N . PRO A 1 95 ? -16.697 0.971 9.798 1.00 94.56 95 PRO A N 1
ATOM 755 C CA . PRO A 1 95 ? -16.078 0.669 11.085 1.00 94.56 95 PRO A CA 1
ATOM 756 C C . PRO A 1 95 ? -15.146 -0.551 11.002 1.00 94.56 95 PRO A C 1
ATOM 758 O O . PRO A 1 95 ? -15.527 -1.608 10.486 1.00 94.56 95 PRO A O 1
ATOM 761 N N . LEU A 1 96 ? -13.932 -0.440 11.559 1.00 92.75 96 LEU A N 1
ATOM 762 C CA . LEU A 1 96 ? -12.924 -1.515 11.497 1.00 92.75 96 LEU A CA 1
ATOM 763 C C . LEU A 1 96 ? -13.383 -2.821 12.169 1.00 92.75 96 LEU A C 1
ATOM 765 O O . LEU A 1 96 ? -12.988 -3.901 11.733 1.00 92.75 96 LEU A O 1
ATOM 769 N N . VAL A 1 97 ? -14.264 -2.747 13.174 1.00 91.88 97 VAL A N 1
ATOM 770 C CA . VAL A 1 97 ? -14.862 -3.928 13.831 1.00 91.88 97 VAL A CA 1
ATOM 771 C C . VAL A 1 97 ? -15.762 -4.743 12.891 1.00 91.88 97 VAL A C 1
ATOM 773 O O . VAL A 1 97 ? -15.964 -5.938 13.087 1.00 91.88 97 VAL A O 1
ATOM 776 N N . LYS A 1 98 ? -16.289 -4.119 11.830 1.00 93.19 98 LYS A N 1
ATOM 777 C CA . LYS A 1 98 ? -17.111 -4.774 10.799 1.00 93.19 98 LYS A CA 1
ATOM 778 C C . LYS A 1 98 ? -16.291 -5.229 9.601 1.00 93.19 98 LYS A C 1
ATOM 780 O O . LYS A 1 98 ? -16.852 -5.537 8.551 1.00 93.19 98 LYS A O 1
ATOM 785 N N . ARG A 1 99 ? -14.965 -5.273 9.723 1.00 91.62 99 ARG A N 1
ATOM 786 C CA . ARG A 1 99 ? -14.093 -5.747 8.655 1.00 91.62 99 ARG A CA 1
ATOM 787 C C . ARG A 1 99 ? -14.257 -7.253 8.459 1.00 91.62 99 ARG A C 1
ATOM 789 O O . ARG A 1 99 ? -14.122 -8.041 9.391 1.00 91.62 99 ARG A O 1
ATOM 796 N N . GLN A 1 100 ? -14.507 -7.662 7.224 1.00 92.62 100 GLN A N 1
ATOM 797 C CA . GLN A 1 100 ? -14.607 -9.052 6.809 1.00 92.62 100 GLN A CA 1
ATOM 798 C C . GLN A 1 100 ? -13.461 -9.403 5.867 1.00 92.62 100 GLN A C 1
ATOM 800 O O . GLN A 1 100 ? -13.278 -8.785 4.820 1.00 92.62 100 GLN A O 1
ATOM 805 N N . ALA A 1 101 ? -12.711 -10.436 6.241 1.00 93.25 101 ALA A N 1
ATOM 806 C CA . ALA A 1 101 ? -11.690 -11.032 5.396 1.00 93.25 101 ALA A CA 1
ATOM 807 C C . ALA A 1 101 ? -12.335 -11.996 4.387 1.00 93.25 101 ALA A C 1
ATOM 809 O O . ALA A 1 101 ? -12.850 -13.049 4.768 1.00 93.25 101 ALA A O 1
ATOM 810 N N . GLU A 1 102 ? -12.264 -11.670 3.101 1.00 93.69 102 GLU A N 1
ATOM 811 C CA . GLU A 1 102 ? -12.699 -12.538 2.009 1.00 93.69 102 GLU A CA 1
ATOM 812 C C . GLU A 1 102 ? -11.487 -13.123 1.282 1.00 93.69 102 GLU A C 1
ATOM 814 O O . GLU A 1 102 ? -10.653 -12.403 0.728 1.00 93.69 102 GLU A O 1
ATOM 819 N N . ARG A 1 103 ? -11.374 -14.455 1.282 1.00 95.94 103 ARG A N 1
ATOM 820 C CA . ARG 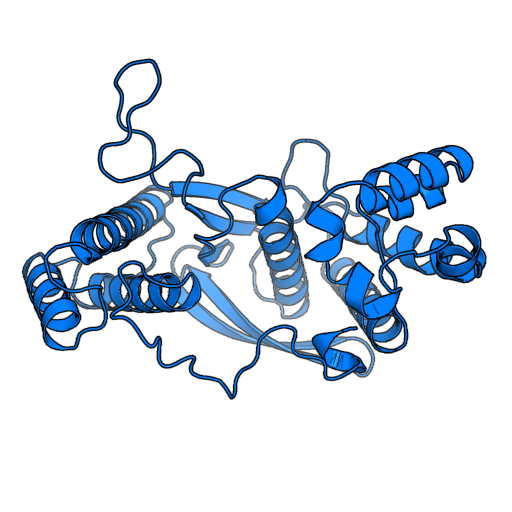A 1 103 ? -10.321 -15.150 0.537 1.00 95.94 103 ARG A CA 1
ATOM 821 C C . ARG A 1 103 ? -10.701 -15.227 -0.929 1.00 95.94 103 ARG A C 1
ATOM 823 O O . ARG A 1 103 ? -11.742 -15.771 -1.279 1.00 95.94 103 ARG A O 1
ATOM 830 N N . ILE A 1 104 ? -9.796 -14.772 -1.777 1.00 95.81 104 ILE A N 1
ATOM 831 C CA . ILE A 1 104 ? -9.981 -14.738 -3.220 1.00 95.81 104 ILE A CA 1
ATOM 832 C C . ILE A 1 104 ? -8.961 -15.625 -3.923 1.00 95.81 104 ILE A C 1
ATOM 834 O O . ILE A 1 104 ? -7.804 -15.758 -3.509 1.00 95.81 104 ILE A O 1
ATOM 838 N N . ARG A 1 105 ? -9.404 -16.207 -5.034 1.00 95.31 105 ARG A N 1
ATOM 839 C CA . ARG A 1 105 ? -8.566 -16.917 -5.991 1.00 95.31 105 ARG A CA 1
ATOM 840 C C . ARG A 1 105 ? -9.042 -16.568 -7.390 1.00 95.31 105 ARG A C 1
ATOM 842 O O . ARG A 1 105 ? -10.191 -16.827 -7.732 1.00 95.31 105 ARG A O 1
ATOM 849 N N . VAL A 1 106 ? -8.146 -16.003 -8.184 1.00 95.69 106 VAL A N 1
ATOM 850 C CA . VAL A 1 106 ? -8.406 -15.603 -9.562 1.00 95.69 106 VAL A CA 1
ATOM 851 C C . VAL A 1 106 ? -7.332 -16.196 -10.456 1.00 95.69 106 VAL A C 1
ATOM 853 O O . VAL A 1 106 ? -6.143 -16.070 -10.171 1.00 95.69 106 VAL A O 1
ATOM 856 N N . GLU A 1 107 ? -7.757 -16.833 -11.540 1.00 94.56 107 GLU A N 1
ATOM 857 C CA . GLU A 1 107 ? -6.859 -17.326 -12.580 1.00 94.56 107 GLU A CA 1
ATOM 858 C C . GLU A 1 107 ? -6.670 -16.223 -13.639 1.00 94.56 107 GLU A C 1
ATOM 860 O O . GLU A 1 107 ? -7.632 -15.661 -14.168 1.00 94.56 107 GLU A O 1
ATOM 865 N N . VAL A 1 108 ? -5.416 -15.885 -13.924 1.00 92.12 108 VAL A N 1
ATOM 866 C CA . VAL A 1 108 ? -5.002 -14.847 -14.875 1.00 92.12 108 VAL A CA 1
ATOM 867 C C . VAL A 1 108 ? -3.963 -15.459 -15.807 1.00 92.12 108 VAL A C 1
ATOM 869 O O . VAL A 1 108 ? -2.833 -15.727 -15.398 1.00 92.12 108 VAL A O 1
ATOM 872 N N . ASN A 1 109 ? -4.325 -15.697 -17.070 1.00 86.44 109 ASN A N 1
ATOM 873 C CA . ASN A 1 109 ? -3.546 -16.539 -17.987 1.00 86.44 109 ASN A CA 1
ATOM 874 C C . ASN A 1 109 ? -3.271 -17.933 -17.375 1.00 86.44 109 ASN A C 1
ATOM 876 O O . ASN A 1 109 ? -4.201 -18.637 -16.998 1.00 86.44 109 ASN A O 1
ATOM 880 N N . ASN A 1 110 ? -1.992 -18.313 -17.259 1.00 85.62 110 ASN A N 1
ATOM 881 C CA . ASN A 1 110 ? -1.521 -19.544 -16.611 1.00 85.62 110 ASN A CA 1
ATOM 882 C C . ASN A 1 110 ? -1.014 -19.287 -15.177 1.00 85.62 110 ASN A C 1
ATOM 884 O O . ASN A 1 110 ? -0.202 -20.054 -14.660 1.00 85.62 110 ASN A O 1
ATOM 888 N N . LEU A 1 111 ? -1.405 -18.164 -14.572 1.00 90.88 111 LEU A N 1
ATOM 889 C CA . LEU A 1 111 ? -1.020 -17.770 -13.222 1.00 90.88 111 LEU A CA 1
ATOM 890 C C . LEU A 1 111 ? -2.248 -17.706 -12.327 1.00 90.88 111 LEU A C 1
ATOM 892 O O . LEU A 1 111 ? -3.343 -17.369 -12.767 1.00 90.88 111 LEU A O 1
ATOM 896 N N . GLN A 1 112 ? -2.015 -17.916 -11.039 1.00 93.31 112 GLN A N 1
ATOM 897 C CA . GLN A 1 112 ? -3.028 -17.775 -10.013 1.00 93.31 112 GLN A CA 1
ATOM 898 C C . GLN A 1 112 ? -2.680 -16.584 -9.119 1.00 93.31 112 GLN A C 1
ATOM 900 O O . GLN A 1 112 ? -1.589 -16.518 -8.549 1.00 93.31 112 GLN A O 1
ATOM 905 N N . ILE A 1 113 ? -3.628 -15.665 -8.954 1.00 94.00 113 ILE A N 1
ATOM 906 C CA . ILE A 1 113 ? -3.585 -14.626 -7.927 1.00 94.00 113 ILE A CA 1
ATOM 907 C C . ILE A 1 113 ? -4.457 -15.097 -6.766 1.00 94.00 113 ILE A C 1
ATOM 909 O O . ILE A 1 113 ? -5.646 -15.371 -6.933 1.00 94.00 113 ILE A O 1
ATOM 913 N N . SER A 1 114 ? -3.870 -15.192 -5.577 1.00 94.06 114 SER A N 1
ATOM 914 C CA . SER A 1 114 ? -4.584 -15.543 -4.349 1.00 94.06 114 SER A CA 1
ATOM 915 C C . SER A 1 114 ? -4.241 -14.581 -3.227 1.00 94.06 114 SER A C 1
ATOM 917 O O . SER A 1 114 ? -3.095 -14.151 -3.105 1.00 94.06 114 SER A O 1
ATOM 919 N N . GLY A 1 115 ? -5.217 -14.288 -2.379 1.00 94.00 115 GLY A N 1
ATOM 920 C CA . GLY A 1 115 ? -5.021 -13.410 -1.236 1.00 94.00 115 GLY A CA 1
ATOM 921 C C . GLY A 1 115 ? -6.297 -13.223 -0.437 1.00 94.00 115 GLY A C 1
ATOM 922 O O . GLY A 1 115 ? -7.278 -13.943 -0.626 1.00 94.00 115 GLY A O 1
ATOM 923 N N . THR A 1 116 ? -6.267 -12.232 0.443 1.00 95.12 116 THR A N 1
ATOM 924 C CA . THR A 1 116 ? -7.409 -11.823 1.256 1.00 95.12 116 THR A CA 1
ATOM 925 C C . THR A 1 116 ? -7.736 -10.374 0.929 1.00 95.12 116 THR A C 1
ATOM 927 O O . THR A 1 116 ? -6.835 -9.534 0.889 1.00 95.12 116 THR A O 1
ATOM 930 N N . LEU A 1 117 ? -9.012 -10.095 0.689 1.00 95.56 117 LEU A N 1
ATOM 931 C CA . LEU A 1 117 ? -9.561 -8.749 0.614 1.00 95.56 117 LEU A CA 1
ATOM 932 C C . LEU A 1 117 ? -10.251 -8.415 1.932 1.00 95.56 117 LEU A C 1
ATOM 934 O O . LEU A 1 117 ? -10.881 -9.277 2.539 1.00 95.56 117 LEU A O 1
ATOM 938 N N . GLU A 1 118 ? -10.128 -7.168 2.367 1.00 94.56 118 GLU A N 1
ATOM 939 C CA . GLU A 1 118 ? -10.756 -6.675 3.589 1.00 94.56 118 GLU A CA 1
ATOM 940 C C . GLU A 1 118 ? -11.922 -5.757 3.218 1.00 94.56 118 GLU A C 1
ATOM 942 O O . GLU A 1 118 ? -11.718 -4.628 2.771 1.00 94.56 118 GLU A O 1
ATOM 947 N N . LEU A 1 119 ? -13.143 -6.266 3.365 1.00 94.31 119 LEU A N 1
ATOM 948 C CA . LEU A 1 119 ? -14.393 -5.565 3.056 1.00 94.31 119 LEU A CA 1
ATOM 949 C C . LEU A 1 119 ? -15.057 -5.066 4.335 1.00 94.31 119 LEU A C 1
ATOM 951 O O . LEU A 1 119 ? -14.797 -5.595 5.414 1.00 94.31 119 LEU A O 1
ATOM 955 N N . CYS A 1 120 ? -15.964 -4.102 4.222 1.00 92.94 120 CYS A N 1
ATOM 956 C CA . CYS A 1 120 ? -16.907 -3.816 5.300 1.00 92.94 120 CYS A CA 1
ATOM 957 C C . CYS A 1 120 ? -18.134 -4.735 5.176 1.00 92.94 120 CYS A C 1
ATOM 959 O O . CYS A 1 120 ? -18.710 -4.839 4.096 1.00 92.94 120 CYS A O 1
ATOM 961 N N . GLN A 1 121 ? -18.564 -5.377 6.268 1.00 91.38 121 GLN A N 1
ATOM 962 C CA . GLN A 1 121 ? -19.792 -6.191 6.288 1.00 91.38 121 GLN A CA 1
ATOM 963 C C . GLN A 1 121 ? -21.032 -5.370 5.914 1.00 91.38 121 GLN A C 1
ATOM 965 O O . GLN A 1 121 ? -21.898 -5.856 5.189 1.00 91.38 121 GLN A O 1
ATOM 970 N N . ASP A 1 122 ? -21.094 -4.126 6.392 1.00 91.25 122 ASP A N 1
ATOM 971 C CA . ASP A 1 122 ? -22.243 -3.239 6.200 1.00 91.25 122 ASP A CA 1
ATOM 972 C C . ASP A 1 122 ? -22.181 -2.484 4.853 1.00 91.25 122 ASP A C 1
ATOM 974 O O . ASP A 1 122 ? -23.204 -2.009 4.358 1.00 91.25 122 ASP A O 1
ATOM 978 N N . ASP A 1 123 ? -21.003 -2.430 4.218 1.00 93.88 123 ASP A N 1
ATOM 979 C CA . ASP A 1 123 ? -20.798 -1.899 2.865 1.00 93.88 123 ASP A CA 1
ATOM 980 C C . ASP A 1 123 ? -19.853 -2.801 2.042 1.00 93.88 123 ASP A C 1
ATOM 982 O O . ASP A 1 123 ? -18.653 -2.521 1.921 1.00 93.88 123 ASP A O 1
ATOM 986 N N . PRO A 1 124 ? -20.379 -3.866 1.406 1.00 90.38 124 PRO A N 1
ATOM 987 C CA . PRO A 1 124 ? -19.569 -4.790 0.615 1.00 90.38 124 PRO A CA 1
ATOM 988 C C . PRO A 1 124 ? -19.049 -4.168 -0.696 1.00 90.38 124 PRO A C 1
ATOM 990 O O . PRO A 1 124 ? -18.296 -4.809 -1.429 1.00 90.38 124 PRO A O 1
ATOM 993 N N . LEU A 1 125 ? -19.428 -2.923 -1.024 1.00 93.94 125 LEU A N 1
ATOM 994 C CA . LEU A 1 125 ? -18.872 -2.192 -2.168 1.00 93.94 125 LEU A CA 1
ATOM 995 C C . LEU A 1 125 ? -17.506 -1.564 -1.852 1.00 93.94 125 LEU A C 1
ATOM 997 O O . LEU A 1 125 ? -16.824 -1.115 -2.784 1.00 93.94 125 LEU A O 1
ATOM 1001 N N . SER A 1 126 ? -17.117 -1.528 -0.576 1.00 96.00 126 SER A N 1
ATOM 1002 C CA . SER A 1 126 ? -15.939 -0.821 -0.081 1.00 96.00 126 SER A CA 1
ATOM 1003 C C . SER A 1 126 ? -14.890 -1.771 0.486 1.00 96.00 126 SER A C 1
ATOM 1005 O O . SER A 1 126 ? -15.149 -2.537 1.414 1.00 96.00 126 SER A O 1
ATOM 1007 N N . LEU A 1 127 ? -13.670 -1.666 -0.041 1.00 96.62 127 LEU A N 1
ATOM 1008 C CA . LEU A 1 127 ? -12.474 -2.214 0.595 1.00 96.62 127 LEU A CA 1
ATOM 1009 C C . LEU A 1 127 ? -11.927 -1.223 1.625 1.00 96.62 127 LEU A C 1
ATOM 1011 O O . LEU A 1 127 ? -11.909 -0.014 1.376 1.00 96.62 127 LEU A O 1
ATOM 1015 N N . ILE A 1 128 ? -11.417 -1.739 2.738 1.00 95.62 128 ILE A N 1
ATOM 1016 C CA . ILE A 1 128 ? -10.760 -0.957 3.788 1.00 95.62 128 ILE A CA 1
ATOM 1017 C C . ILE A 1 128 ? -9.261 -1.256 3.748 1.00 95.62 128 ILE A C 1
ATOM 1019 O O . ILE A 1 128 ? -8.850 -2.411 3.814 1.00 95.62 128 ILE A O 1
ATOM 1023 N N . LEU A 1 129 ? -8.429 -0.217 3.639 1.00 94.62 129 LEU A N 1
ATOM 1024 C CA . LEU A 1 129 ? -6.974 -0.350 3.569 1.00 94.62 129 LEU A CA 1
ATOM 1025 C C . LEU A 1 129 ? -6.273 0.556 4.579 1.00 94.62 129 LEU A C 1
ATOM 1027 O O . LEU A 1 129 ? -6.292 1.781 4.455 1.00 94.62 129 LEU A O 1
ATOM 1031 N N . LEU A 1 130 ? -5.568 -0.053 5.531 1.00 92.50 130 LEU A N 1
ATOM 1032 C CA . LEU A 1 130 ? -4.724 0.652 6.493 1.00 92.50 130 LEU A CA 1
ATOM 1033 C C . LEU A 1 130 ? -3.286 0.751 5.961 1.00 92.50 130 LEU A C 1
ATOM 1035 O O . LEU A 1 130 ? -2.532 -0.221 5.937 1.00 92.50 130 LEU A O 1
ATOM 1039 N N . HIS A 1 131 ? -2.876 1.953 5.550 1.00 89.88 131 HIS A N 1
ATOM 1040 C CA . HIS A 1 131 ? -1.501 2.254 5.134 1.00 89.88 131 HIS A CA 1
ATOM 1041 C C . HIS A 1 131 ? -0.950 3.503 5.832 1.00 89.88 131 HIS A C 1
ATOM 1043 O O . HIS A 1 131 ? -0.704 4.525 5.185 1.00 89.88 131 HIS A O 1
ATOM 1049 N N . PRO A 1 132 ? -0.671 3.440 7.143 1.00 84.06 132 PRO A N 1
ATOM 1050 C CA . PRO A 1 132 ? -0.249 4.611 7.913 1.00 84.06 132 PRO A CA 1
ATOM 1051 C C . PRO A 1 132 ? 1.055 5.249 7.409 1.00 84.06 132 PRO A C 1
ATOM 1053 O O . PRO A 1 132 ? 1.223 6.460 7.486 1.00 84.06 132 PRO A O 1
ATOM 1056 N N . GLY A 1 133 ? 1.955 4.454 6.816 1.00 82.75 133 GLY A N 1
ATOM 1057 C CA . GLY A 1 133 ? 3.204 4.939 6.214 1.00 82.75 133 GLY A CA 1
ATOM 1058 C C . GLY A 1 133 ? 3.039 5.725 4.904 1.00 82.75 133 GLY A C 1
ATOM 1059 O O . GLY A 1 133 ? 4.019 6.259 4.392 1.00 82.75 133 GLY A O 1
ATOM 1060 N N . ALA A 1 134 ? 1.829 5.817 4.340 1.00 82.38 134 ALA A N 1
ATOM 1061 C CA . ALA A 1 134 ? 1.542 6.549 3.103 1.00 82.38 134 ALA A CA 1
ATOM 1062 C C . ALA A 1 134 ? 1.307 8.057 3.337 1.00 82.38 134 ALA A C 1
ATOM 1064 O O . ALA A 1 134 ? 0.330 8.632 2.840 1.00 82.38 134 ALA A O 1
ATOM 1065 N N . LYS A 1 135 ? 2.214 8.690 4.094 1.00 85.31 135 LYS A N 1
ATOM 1066 C CA . LYS A 1 135 ? 2.056 10.054 4.616 1.00 85.31 135 LYS A CA 1
ATOM 1067 C C . LYS A 1 135 ? 2.034 11.107 3.503 1.00 85.31 135 LYS A C 1
ATOM 1069 O O . LYS A 1 135 ? 1.162 11.973 3.471 1.00 85.31 135 LYS A O 1
ATOM 1074 N N . THR A 1 136 ? 2.939 10.992 2.532 1.00 83.81 136 THR A N 1
ATOM 1075 C CA . THR A 1 136 ? 3.057 11.940 1.411 1.00 83.81 136 THR A CA 1
ATOM 1076 C C . THR A 1 136 ? 2.320 11.469 0.155 1.00 83.81 136 THR A C 1
ATOM 1078 O O . THR A 1 136 ? 2.029 10.284 -0.022 1.00 83.81 136 THR A O 1
ATOM 1081 N N . SER A 1 137 ? 2.073 12.381 -0.792 1.00 79.00 137 SER A N 1
ATOM 1082 C CA . SER A 1 137 ? 1.515 12.031 -2.113 1.00 79.00 137 SER A CA 1
ATOM 1083 C C . SER A 1 137 ? 2.377 11.019 -2.878 1.00 79.00 137 SER A C 1
ATOM 1085 O O . SER A 1 137 ? 1.846 10.160 -3.583 1.00 79.00 137 SER A O 1
ATOM 1087 N N . THR A 1 138 ? 3.704 11.089 -2.729 1.00 80.81 138 THR A N 1
ATOM 1088 C CA . THR A 1 138 ? 4.637 10.147 -3.363 1.00 80.81 138 THR A CA 1
ATOM 1089 C C . THR A 1 138 ? 4.528 8.763 -2.731 1.00 80.81 138 THR A C 1
ATOM 1091 O O . THR A 1 138 ? 4.439 7.771 -3.453 1.00 80.81 138 THR A O 1
ATOM 1094 N N . GLN A 1 139 ? 4.469 8.683 -1.398 1.00 84.44 139 GLN A N 1
ATOM 1095 C CA . GLN A 1 139 ? 4.308 7.413 -0.682 1.00 84.44 139 GLN A CA 1
ATOM 1096 C C . GLN A 1 139 ? 2.937 6.781 -0.956 1.00 84.44 139 GLN A C 1
ATOM 1098 O O . GLN A 1 139 ? 2.836 5.566 -1.139 1.00 84.44 139 GLN A O 1
ATOM 1103 N N . PHE A 1 140 ? 1.894 7.604 -1.089 1.00 87.69 140 PHE A N 1
ATOM 1104 C CA . PHE A 1 140 ? 0.548 7.145 -1.421 1.00 87.69 140 PHE A CA 1
ATOM 1105 C C . PHE A 1 140 ? 0.441 6.466 -2.784 1.00 87.69 140 PHE A C 1
ATOM 1107 O O . PHE A 1 140 ? -0.429 5.619 -2.970 1.00 87.69 140 PHE A O 1
ATOM 1114 N N . ARG A 1 141 ? 1.329 6.773 -3.736 1.00 86.50 141 ARG A N 1
ATOM 1115 C CA . ARG A 1 141 ? 1.306 6.153 -5.068 1.00 86.50 141 ARG A CA 1
ATOM 1116 C C . ARG A 1 141 ? 1.303 4.620 -4.989 1.00 86.50 141 ARG A C 1
ATOM 1118 O O . ARG A 1 141 ? 0.564 3.982 -5.732 1.00 86.50 141 ARG A O 1
ATOM 1125 N N . ARG A 1 142 ? 2.059 4.029 -4.055 1.00 86.62 142 ARG A N 1
ATOM 1126 C CA . ARG A 1 142 ? 2.092 2.570 -3.860 1.00 86.62 142 ARG A CA 1
ATOM 1127 C C . ARG A 1 142 ? 0.760 2.034 -3.337 1.00 86.62 142 ARG A C 1
ATOM 1129 O O . ARG A 1 142 ? 0.239 1.078 -3.903 1.00 86.62 142 ARG A O 1
ATOM 1136 N N . SER A 1 143 ? 0.199 2.656 -2.300 1.00 91.44 143 SER A N 1
ATOM 1137 C CA . SER A 1 143 ? -1.108 2.271 -1.751 1.00 91.44 143 SER A CA 1
ATOM 1138 C C . SER A 1 143 ? -2.225 2.441 -2.778 1.00 91.44 143 SER A C 1
ATOM 1140 O O . SER A 1 143 ? -3.107 1.599 -2.869 1.00 91.44 143 SER A O 1
ATOM 1142 N N . LYS A 1 144 ? -2.143 3.477 -3.617 1.00 92.12 144 LYS A N 1
ATOM 1143 C CA . LYS A 1 144 ? -3.075 3.719 -4.719 1.00 92.12 144 LYS A CA 1
ATOM 1144 C C . LYS A 1 144 ? -3.050 2.596 -5.761 1.00 92.12 144 LYS A C 1
ATOM 1146 O O . LYS A 1 144 ? -4.106 2.134 -6.181 1.00 92.12 144 LYS A O 1
ATOM 1151 N N . TYR A 1 145 ? -1.865 2.138 -6.167 1.00 91.50 145 TYR A N 1
ATOM 1152 C CA . TYR A 1 145 ? -1.731 1.023 -7.114 1.00 91.50 145 TYR A CA 1
ATOM 1153 C C . TYR A 1 145 ? -2.146 -0.316 -6.506 1.00 91.50 145 TYR A C 1
ATOM 1155 O O . TYR A 1 145 ? -2.746 -1.136 -7.198 1.00 91.50 145 TYR A O 1
ATOM 1163 N N . LEU A 1 146 ? -1.884 -0.524 -5.213 1.00 92.81 146 LEU A N 1
ATOM 1164 C CA . LEU A 1 146 ? -2.381 -1.695 -4.497 1.00 92.81 146 LEU A CA 1
ATOM 1165 C C . LEU A 1 146 ? -3.913 -1.700 -4.438 1.00 92.81 146 LEU A C 1
ATOM 1167 O O . LEU A 1 146 ? -4.515 -2.706 -4.795 1.00 92.81 146 LEU A O 1
ATOM 1171 N N . ALA A 1 147 ? -4.527 -0.574 -4.067 1.00 95.38 147 ALA A N 1
ATOM 1172 C CA . ALA A 1 147 ? -5.978 -0.413 -4.024 1.00 95.38 147 ALA A CA 1
ATOM 1173 C C . ALA A 1 147 ? -6.620 -0.706 -5.387 1.00 95.38 147 ALA A C 1
ATOM 1175 O O . ALA A 1 147 ? -7.536 -1.517 -5.474 1.00 95.38 147 ALA A O 1
ATOM 1176 N N . LEU A 1 148 ? -6.081 -0.126 -6.465 1.00 95.00 148 LEU A N 1
ATOM 1177 C CA . LEU A 1 148 ? -6.506 -0.442 -7.830 1.00 95.00 148 LEU A CA 1
ATOM 1178 C C . LEU A 1 148 ? -6.395 -1.938 -8.133 1.00 95.00 148 LEU A C 1
ATOM 1180 O O . LEU A 1 148 ? -7.346 -2.535 -8.622 1.00 95.00 148 LEU A O 1
ATOM 1184 N N . THR A 1 149 ? -5.250 -2.549 -7.831 1.00 94.69 149 THR A N 1
ATOM 1185 C CA . THR A 1 149 ? -5.028 -3.973 -8.110 1.00 94.69 149 THR A CA 1
ATOM 1186 C C . THR A 1 149 ? -6.044 -4.838 -7.366 1.00 94.69 149 THR A C 1
ATOM 1188 O O . THR A 1 149 ? -6.647 -5.718 -7.969 1.00 94.69 149 THR A O 1
ATOM 1191 N N . GLN A 1 150 ? -6.294 -4.562 -6.085 1.00 96.25 150 GLN A N 1
ATOM 1192 C CA . GLN A 1 150 ? -7.295 -5.290 -5.309 1.00 96.25 150 GLN A CA 1
ATOM 1193 C C . GLN A 1 150 ? -8.713 -5.108 -5.856 1.00 96.25 150 GLN A C 1
ATOM 1195 O O . GLN A 1 150 ? -9.451 -6.085 -5.910 1.00 96.25 150 GLN A O 1
ATOM 1200 N N . LEU A 1 151 ? -9.078 -3.911 -6.327 1.00 96.62 151 LEU A N 1
ATOM 1201 C CA . LEU A 1 151 ? -10.374 -3.671 -6.969 1.00 96.62 151 LEU A CA 1
ATOM 1202 C C . LEU A 1 151 ? -10.531 -4.451 -8.282 1.00 96.62 151 LEU A C 1
ATOM 1204 O O . LEU A 1 151 ? -11.581 -5.043 -8.517 1.00 96.62 151 LEU A O 1
ATOM 1208 N N . LEU A 1 152 ? -9.488 -4.507 -9.117 1.00 95.88 152 LEU A N 1
ATOM 1209 C CA . LEU A 1 152 ? -9.505 -5.315 -10.342 1.00 95.88 152 LEU A CA 1
ATOM 1210 C C . LEU A 1 152 ? -9.670 -6.806 -10.017 1.00 95.88 152 LEU A C 1
ATOM 1212 O O . LEU A 1 152 ? -10.476 -7.493 -10.642 1.00 95.88 152 LEU A O 1
ATOM 1216 N N . VAL A 1 153 ? -8.943 -7.308 -9.013 1.00 96.75 153 VAL A N 1
ATOM 1217 C CA . VAL A 1 153 ? -9.052 -8.710 -8.589 1.00 96.75 153 VAL A CA 1
ATOM 1218 C C . VAL A 1 153 ? -10.426 -9.004 -7.983 1.00 96.75 153 VAL A C 1
ATOM 1220 O O . VAL A 1 153 ? -11.012 -10.033 -8.316 1.00 96.75 153 VAL A O 1
ATOM 1223 N N . ALA A 1 154 ? -10.975 -8.101 -7.166 1.00 96.25 154 ALA A N 1
ATOM 1224 C CA . ALA A 1 154 ? -12.329 -8.209 -6.627 1.00 96.25 154 ALA A CA 1
ATOM 1225 C C . ALA A 1 154 ? -13.362 -8.346 -7.755 1.00 96.25 154 ALA A C 1
ATOM 1227 O O . ALA A 1 154 ? -14.156 -9.289 -7.766 1.00 96.25 154 ALA A O 1
ATOM 1228 N N . MET A 1 155 ? -13.277 -7.477 -8.767 1.00 95.56 155 MET A N 1
ATOM 1229 C CA . MET A 1 155 ? -14.178 -7.493 -9.918 1.00 95.56 155 MET A CA 1
ATOM 1230 C C . MET A 1 155 ? -14.100 -8.804 -10.711 1.00 95.56 155 MET A C 1
ATOM 1232 O O . MET A 1 155 ? -15.128 -9.345 -11.123 1.00 95.56 155 MET A O 1
ATOM 1236 N N . VAL A 1 156 ? -12.900 -9.359 -10.901 1.00 96.38 156 VAL A N 1
ATOM 1237 C CA . VAL A 1 156 ? -12.735 -10.655 -11.575 1.00 96.38 156 VAL A CA 1
ATOM 1238 C C . VAL A 1 156 ? -13.248 -11.819 -10.725 1.00 96.38 156 VAL A C 1
ATOM 1240 O O . VAL A 1 156 ? -13.897 -12.723 -11.266 1.00 96.38 156 VAL A O 1
ATOM 1243 N N . ALA A 1 157 ? -13.007 -11.779 -9.414 1.00 95.69 157 ALA A N 1
ATOM 1244 C CA . ALA A 1 157 ? -13.487 -12.766 -8.451 1.00 95.69 157 ALA A CA 1
ATOM 1245 C C . ALA A 1 157 ? -15.017 -12.746 -8.274 1.00 95.69 157 ALA A C 1
ATOM 1247 O O . ALA A 1 157 ? -15.575 -13.697 -7.736 1.00 95.69 157 ALA A O 1
ATOM 1248 N N . GLY A 1 158 ? -15.704 -11.704 -8.757 1.00 94.06 158 GLY A N 1
ATOM 1249 C CA . GLY A 1 158 ? -17.145 -11.524 -8.564 1.00 94.06 158 GLY A CA 1
ATOM 1250 C C . GLY A 1 158 ? -17.509 -10.916 -7.207 1.00 94.06 158 GLY A C 1
ATOM 1251 O O . GLY A 1 158 ? -18.677 -10.932 -6.830 1.00 94.06 158 GLY A O 1
ATOM 1252 N N . VAL A 1 159 ? -16.524 -10.363 -6.498 1.00 94.81 159 VAL A N 1
ATOM 1253 C CA . VAL A 1 159 ? -16.716 -9.594 -5.266 1.00 94.81 159 VAL A CA 1
ATOM 1254 C C . VAL A 1 159 ? -17.257 -8.210 -5.649 1.00 94.81 159 VAL A C 1
ATOM 1256 O O . VAL A 1 159 ? -16.731 -7.587 -6.575 1.00 94.81 159 VAL A O 1
ATOM 1259 N N . PRO A 1 160 ? -18.296 -7.692 -4.973 1.00 91.00 160 PRO A N 1
ATOM 1260 C CA . PRO A 1 160 ? -19.004 -6.484 -5.404 1.00 91.00 160 PRO A CA 1
ATOM 1261 C C . PRO A 1 160 ? -18.235 -5.169 -5.173 1.00 91.00 160 PRO A C 1
ATOM 1263 O O . PRO A 1 160 ? -18.766 -4.101 -5.484 1.00 91.00 160 PRO A O 1
ATOM 1266 N N . ALA A 1 161 ? -16.999 -5.220 -4.670 1.00 93.44 161 ALA A N 1
ATOM 1267 C CA . ALA A 1 161 ? -16.192 -4.042 -4.378 1.00 93.44 161 ALA A CA 1
ATOM 1268 C C . ALA A 1 161 ? -15.939 -3.168 -5.619 1.00 93.44 161 ALA A C 1
ATOM 1270 O O . ALA A 1 161 ? -15.460 -3.633 -6.654 1.00 93.44 161 ALA A O 1
ATOM 1271 N N . LYS A 1 162 ? -16.222 -1.869 -5.491 1.00 91.12 162 LYS A N 1
ATOM 1272 C CA . LYS A 1 162 ? -16.007 -0.854 -6.543 1.00 91.12 162 LYS A CA 1
ATOM 1273 C C . LYS A 1 162 ? -15.095 0.286 -6.108 1.00 91.12 162 LYS A C 1
ATOM 1275 O O . LYS A 1 162 ? -14.571 1.015 -6.956 1.00 91.12 162 LYS A O 1
ATOM 1280 N N . ARG A 1 163 ? -14.905 0.439 -4.798 1.00 95.62 163 ARG A N 1
ATOM 1281 C CA . ARG A 1 163 ? -14.085 1.484 -4.192 1.00 95.62 163 ARG A CA 1
ATOM 1282 C C . ARG A 1 163 ? -13.248 0.934 -3.051 1.00 95.62 163 ARG A C 1
ATOM 1284 O O . ARG A 1 163 ? -13.596 -0.067 -2.434 1.00 95.62 163 ARG A O 1
ATOM 1291 N N . ALA A 1 164 ? -12.131 1.589 -2.794 1.00 97.00 164 ALA A N 1
ATOM 1292 C CA . ALA A 1 164 ? -11.224 1.265 -1.710 1.00 97.00 164 ALA A CA 1
ATOM 1293 C C . ALA A 1 164 ? -10.884 2.542 -0.945 1.00 97.00 164 ALA A C 1
ATOM 1295 O O . ALA A 1 164 ? -10.418 3.519 -1.538 1.00 97.00 164 ALA A O 1
ATOM 1296 N N . TYR A 1 165 ? -11.093 2.523 0.365 1.00 96.62 165 TYR A N 1
ATOM 1297 C CA . TYR A 1 165 ? -10.720 3.607 1.260 1.00 96.62 165 TYR A CA 1
ATOM 1298 C C . TYR A 1 165 ? -9.347 3.317 1.843 1.00 96.62 165 TYR A C 1
ATOM 1300 O O . TYR A 1 165 ? -9.144 2.324 2.540 1.00 96.62 165 TYR A O 1
ATOM 1308 N N . VAL A 1 166 ? -8.386 4.186 1.534 1.00 95.94 166 VAL A N 1
ATOM 1309 C CA . VAL A 1 166 ? -7.045 4.110 2.102 1.00 95.94 166 VAL A CA 1
ATOM 1310 C C . VAL A 1 166 ? -6.924 5.109 3.242 1.00 95.94 166 VAL A C 1
ATOM 1312 O O . VAL A 1 166 ? -6.908 6.322 3.014 1.00 95.94 166 VAL A O 1
ATOM 1315 N N . TYR A 1 167 ? -6.771 4.583 4.452 1.00 95.31 167 TYR A N 1
ATOM 1316 C CA . TYR A 1 167 ? -6.504 5.338 5.667 1.00 95.31 167 TYR A CA 1
ATOM 1317 C C . TYR A 1 167 ? -4.997 5.392 5.914 1.00 95.31 167 TYR A C 1
ATOM 1319 O O . TYR A 1 167 ? -4.308 4.371 5.963 1.00 95.31 167 TYR A O 1
ATOM 1327 N N . SER A 1 168 ? -4.461 6.602 6.039 1.00 93.62 168 SER A N 1
ATOM 1328 C CA . SER A 1 168 ? -3.026 6.852 6.212 1.00 93.62 168 SER A CA 1
ATOM 1329 C C . SER A 1 168 ? -2.782 7.940 7.251 1.00 93.62 168 SER A C 1
ATOM 1331 O O . SER A 1 168 ? -3.680 8.733 7.520 1.00 93.62 168 SER A O 1
ATOM 1333 N N . GLN A 1 169 ? -1.587 8.002 7.840 1.00 91.50 169 GLN A N 1
ATOM 1334 C CA . GLN A 1 169 ? -1.244 9.095 8.749 1.00 91.50 169 GLN A CA 1
ATOM 1335 C C . GLN A 1 169 ? -1.009 10.373 7.951 1.00 91.50 169 GLN A C 1
ATOM 1337 O O . GLN A 1 169 ? -0.349 10.363 6.913 1.00 91.50 169 GLN A O 1
ATOM 1342 N N . HIS A 1 170 ? -1.540 11.488 8.436 1.00 90.50 170 HIS A N 1
ATOM 1343 C CA . HIS A 1 170 ? -1.308 12.785 7.827 1.00 90.50 170 HIS A CA 1
ATOM 1344 C C . HIS A 1 170 ? 0.157 1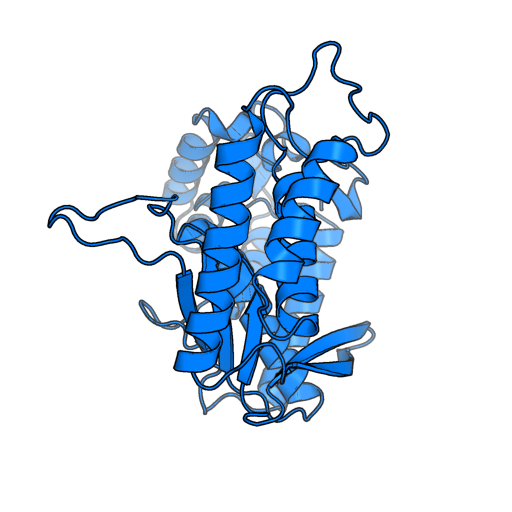3.216 8.025 1.00 90.50 170 HIS A C 1
ATOM 1346 O O . HIS A 1 170 ? 0.674 13.201 9.137 1.00 90.50 170 HIS A O 1
ATOM 1352 N N . GLU A 1 171 ? 0.829 13.652 6.954 1.00 87.75 171 GLU A N 1
ATOM 1353 C CA . GLU A 1 171 ? 2.270 13.972 6.947 1.00 87.75 171 GLU A CA 1
ATOM 1354 C C . GLU A 1 171 ? 2.707 14.968 8.021 1.00 87.75 171 GLU A C 1
ATOM 1356 O O . GLU A 1 171 ? 3.762 14.808 8.622 1.00 87.75 171 GLU A O 1
ATOM 1361 N N . LYS A 1 172 ? 1.888 15.992 8.265 1.00 88.50 172 LYS A N 1
ATOM 1362 C CA . LYS A 1 172 ? 2.187 17.051 9.238 1.00 88.50 172 LYS A CA 1
ATOM 1363 C C . LYS A 1 172 ? 1.640 16.777 10.639 1.00 88.50 172 LYS A C 1
ATOM 1365 O O . LYS A 1 172 ? 1.595 17.703 11.440 1.00 88.50 172 LYS A O 1
ATOM 1370 N N . TRP A 1 173 ? 1.117 15.581 10.897 1.00 92.06 173 TRP A N 1
ATOM 1371 C CA . TRP A 1 173 ? 0.536 15.261 12.194 1.00 92.06 173 TRP A CA 1
ATOM 1372 C C . TRP A 1 173 ? 1.521 14.503 13.085 1.00 92.06 173 TRP A C 1
ATOM 1374 O O . TRP A 1 173 ? 2.132 13.517 12.668 1.00 92.06 173 TRP A O 1
ATOM 1384 N N . SER A 1 174 ? 1.582 14.965 14.326 1.00 88.81 174 SER A N 1
ATOM 1385 C CA . SER A 1 174 ? 2.127 14.312 15.512 1.00 88.81 174 SER A CA 1
ATOM 1386 C C . SER A 1 174 ? 1.190 14.643 16.688 1.00 88.81 174 SER A C 1
ATOM 1388 O O . SER A 1 174 ? 0.362 15.557 16.553 1.00 88.81 174 SER A O 1
ATOM 1390 N N . PRO A 1 175 ? 1.294 13.959 17.841 1.00 88.25 175 PRO A N 1
ATOM 1391 C CA . PRO A 1 175 ? 0.572 14.355 19.049 1.00 88.25 175 PRO A CA 1
ATOM 1392 C C . PRO A 1 175 ? 0.741 15.854 19.347 1.00 88.25 175 PRO A C 1
ATOM 1394 O O . PRO A 1 175 ? 1.834 16.405 19.211 1.00 88.25 175 PRO A O 1
ATOM 1397 N N . GLY A 1 176 ? -0.366 16.534 19.655 1.00 87.00 176 GLY A N 1
ATOM 1398 C CA . GLY A 1 176 ? -0.390 17.980 19.914 1.00 87.00 176 GLY A CA 1
ATOM 1399 C C . GLY A 1 176 ? -0.140 18.890 18.701 1.00 87.00 176 GLY A C 1
ATOM 1400 O O . GLY A 1 176 ? -0.063 20.103 18.869 1.00 87.00 176 GLY A O 1
ATOM 1401 N N . ALA A 1 177 ? -0.009 18.358 17.479 1.00 90.12 177 ALA A N 1
ATOM 1402 C CA . ALA A 1 177 ? 0.262 19.187 16.307 1.00 90.12 177 ALA A CA 1
ATOM 1403 C C . ALA A 1 177 ? -0.930 20.088 15.943 1.00 90.12 177 ALA A C 1
ATOM 1405 O O . ALA A 1 177 ? -2.039 19.609 15.693 1.00 90.12 177 ALA A O 1
ATOM 1406 N N . GLU A 1 178 ? -0.664 21.386 15.798 1.00 92.31 178 GLU A N 1
ATOM 1407 C CA . GLU A 1 178 ? -1.640 22.395 15.379 1.00 92.31 178 GLU A CA 1
ATOM 1408 C C . GLU A 1 178 ? -1.358 22.921 13.963 1.00 92.31 178 GLU A C 1
ATOM 1410 O O . GLU A 1 178 ? -0.227 22.903 13.457 1.00 92.31 178 GLU A O 1
ATOM 1415 N N . ASP A 1 179 ? -2.418 23.334 13.270 1.00 89.62 179 ASP A N 1
ATOM 1416 C CA . ASP A 1 179 ? -2.335 24.049 12.005 1.00 89.62 179 ASP A CA 1
ATOM 1417 C C . ASP A 1 179 ? -1.973 25.528 12.204 1.00 89.62 179 ASP A C 1
ATOM 1419 O O . ASP A 1 179 ? -1.898 26.036 13.319 1.00 89.62 179 ASP A O 1
ATOM 1423 N N . ASP A 1 180 ? -1.761 26.245 11.100 1.00 88.56 180 ASP A N 1
ATOM 1424 C CA . ASP A 1 180 ? -1.338 27.652 11.124 1.00 88.56 180 ASP A CA 1
ATOM 1425 C C . ASP A 1 180 ? -2.415 28.592 11.726 1.00 88.56 180 ASP A C 1
ATOM 1427 O O . ASP A 1 180 ? -2.206 29.799 11.833 1.00 88.56 180 ASP A O 1
ATOM 1431 N N . LYS A 1 181 ? -3.587 28.053 12.093 1.00 90.31 181 LYS A N 1
ATOM 1432 C CA . LYS A 1 181 ? -4.713 28.742 12.735 1.00 90.31 181 LYS A CA 1
ATOM 1433 C C . LYS A 1 181 ? -4.938 28.269 14.179 1.00 90.31 181 LYS A C 1
ATOM 1435 O O . LYS A 1 181 ? -5.974 28.611 14.749 1.00 90.31 181 LYS A O 1
ATOM 1440 N N . GLY A 1 182 ? -4.016 27.490 14.751 1.00 89.31 182 GLY A N 1
ATOM 1441 C CA . GLY A 1 182 ? -4.111 26.955 16.113 1.00 89.31 182 GLY A CA 1
ATOM 1442 C C . GLY A 1 182 ? -5.165 25.857 16.275 1.00 89.31 182 GLY A C 1
ATOM 1443 O O . GLY A 1 182 ? -5.680 25.654 17.370 1.00 89.31 182 GLY A O 1
ATOM 1444 N N . LYS A 1 183 ? -5.573 25.185 15.188 1.00 91.31 183 LYS A N 1
ATOM 1445 C CA . LYS A 1 183 ? -6.511 24.055 15.261 1.00 91.31 183 LYS A CA 1
ATOM 1446 C C . LYS A 1 183 ? -5.756 22.730 15.266 1.00 91.31 183 LYS A C 1
ATOM 1448 O O . LYS A 1 183 ? -4.790 22.606 14.512 1.00 91.31 183 LYS A O 1
ATOM 1453 N N . PRO A 1 184 ? -6.227 21.707 16.000 1.00 90.44 184 PRO A N 1
ATOM 1454 C CA . PRO A 1 184 ? -5.631 20.377 15.946 1.00 90.44 184 PRO A CA 1
ATOM 1455 C C . PRO A 1 184 ? -5.562 19.855 14.507 1.00 90.44 184 PRO A C 1
ATOM 1457 O O . PRO A 1 184 ? -6.558 19.872 13.773 1.00 90.44 184 PRO A O 1
ATOM 1460 N N . ARG A 1 185 ? -4.384 19.392 14.083 1.00 92.25 185 ARG A N 1
ATOM 1461 C CA . ARG A 1 185 ? -4.226 18.749 12.775 1.00 92.25 185 ARG A CA 1
ATOM 1462 C C . ARG A 1 185 ? -4.946 17.406 12.785 1.00 92.25 185 ARG A C 1
ATOM 1464 O O . ARG A 1 185 ? -4.887 16.665 13.761 1.00 92.25 185 ARG A O 1
ATOM 1471 N N . LYS A 1 186 ? -5.580 17.059 11.664 1.00 91.94 186 LYS A N 1
ATOM 1472 C CA . LYS A 1 186 ? -6.150 15.720 11.481 1.00 91.94 186 LYS A CA 1
ATOM 1473 C C . LYS A 1 186 ? -5.035 14.678 11.485 1.00 91.94 186 LYS A C 1
ATOM 1475 O O . LYS A 1 186 ? -4.088 14.813 10.712 1.00 91.94 186 LYS A O 1
ATOM 1480 N N . ALA A 1 187 ? -5.180 13.642 12.306 1.00 93.00 187 ALA A N 1
ATOM 1481 C CA . ALA A 1 187 ? -4.239 12.525 12.354 1.00 93.00 187 ALA A CA 1
ATOM 1482 C C . ALA A 1 187 ? -4.317 11.638 11.112 1.00 93.00 187 ALA A C 1
ATOM 1484 O O . ALA A 1 187 ? -3.302 11.123 10.639 1.00 93.00 187 ALA A O 1
ATOM 1485 N N . VAL A 1 188 ? -5.522 11.500 10.558 1.00 94.44 188 VAL A N 1
ATOM 1486 C CA . VAL A 1 188 ? -5.821 10.576 9.470 1.00 94.44 188 VAL A CA 1
ATOM 1487 C C . VAL A 1 188 ? -6.046 11.339 8.174 1.00 94.44 188 VAL A C 1
ATOM 1489 O O . VAL A 1 188 ? -6.771 12.332 8.110 1.00 94.44 188 VAL A O 1
ATOM 1492 N N . MET A 1 189 ? -5.422 10.843 7.116 1.00 93.06 189 MET A N 1
ATOM 1493 C CA . MET A 1 189 ? -5.689 11.220 5.744 1.00 93.06 189 MET A CA 1
ATOM 1494 C C . MET A 1 189 ? -6.402 10.065 5.044 1.00 93.06 189 MET A C 1
ATOM 1496 O O . MET A 1 189 ? -5.826 8.986 4.874 1.00 93.06 189 MET A O 1
ATOM 1500 N N . VAL A 1 190 ? -7.634 10.329 4.612 1.00 94.25 190 VAL A N 1
ATOM 1501 C CA . VAL A 1 190 ? -8.478 9.384 3.875 1.00 94.25 190 VAL A CA 1
ATOM 1502 C C . VAL A 1 190 ? -8.370 9.672 2.384 1.00 94.25 190 VAL A C 1
ATOM 1504 O O . VAL A 1 190 ? -8.483 10.820 1.943 1.00 94.25 190 VAL A O 1
ATOM 1507 N N . ARG A 1 191 ? -8.125 8.632 1.589 1.00 93.69 191 ARG A N 1
ATOM 1508 C CA . ARG A 1 191 ? -8.138 8.720 0.128 1.00 93.69 191 ARG A CA 1
ATOM 1509 C C . ARG A 1 191 ? -8.946 7.561 -0.441 1.00 93.69 191 ARG A C 1
ATOM 1511 O O . ARG A 1 191 ? -8.534 6.410 -0.338 1.00 93.69 191 ARG A O 1
ATOM 1518 N N . GLU A 1 192 ? -10.062 7.886 -1.078 1.00 95.00 192 GLU A N 1
ATOM 1519 C CA . GLU A 1 192 ? -10.880 6.929 -1.824 1.00 95.00 192 GLU A CA 1
ATOM 1520 C C . GLU A 1 192 ? -10.253 6.673 -3.199 1.00 95.00 192 GLU A C 1
ATOM 1522 O O . GLU A 1 192 ? -9.831 7.623 -3.860 1.00 95.00 192 GLU A O 1
ATOM 1527 N N . VAL A 1 193 ? -10.175 5.411 -3.620 1.00 95.81 193 VAL A N 1
ATOM 1528 C CA . VAL A 1 193 ? -9.767 4.961 -4.959 1.00 95.81 193 VAL A CA 1
ATOM 1529 C C . VAL A 1 193 ? -10.925 4.190 -5.579 1.00 95.81 193 VAL A C 1
ATOM 1531 O O . VAL A 1 193 ? -11.465 3.293 -4.941 1.00 95.81 193 VAL A O 1
ATOM 1534 N N . THR A 1 194 ? -11.298 4.512 -6.815 1.00 95.31 194 THR A N 1
ATOM 1535 C CA . THR A 1 194 ? -12.468 3.930 -7.492 1.00 95.31 194 THR A CA 1
ATOM 1536 C C . THR A 1 194 ? -12.123 3.438 -8.889 1.00 95.31 194 THR A C 1
ATOM 1538 O O . THR A 1 194 ? -11.284 4.023 -9.581 1.00 95.31 194 THR A O 1
ATOM 1541 N N . LEU A 1 195 ? -12.798 2.371 -9.318 1.00 91.75 195 LEU A N 1
ATOM 1542 C CA . LEU A 1 195 ? -12.858 1.999 -10.731 1.00 91.75 195 LEU A CA 1
ATOM 1543 C C . LEU A 1 195 ? -13.905 2.868 -11.438 1.00 91.75 195 LEU A C 1
ATOM 1545 O O . LEU A 1 195 ? -14.977 3.124 -10.891 1.00 91.75 195 LEU A O 1
ATOM 1549 N N . ASP A 1 196 ? -13.605 3.328 -12.651 1.00 90.62 196 ASP A N 1
ATOM 1550 C CA . ASP A 1 196 ? -14.604 3.969 -13.503 1.00 90.62 196 ASP A CA 1
ATOM 1551 C C . ASP A 1 196 ? -15.742 2.988 -13.831 1.00 90.62 196 ASP A C 1
ATOM 1553 O O . ASP A 1 196 ? -15.508 1.801 -14.047 1.00 90.62 196 ASP A O 1
ATOM 1557 N N . ASN A 1 197 ? -16.980 3.488 -13.901 1.00 88.88 197 ASN A N 1
ATOM 1558 C CA . ASN A 1 197 ? -18.171 2.669 -14.156 1.00 88.88 197 ASN A CA 1
ATOM 1559 C C . ASN A 1 197 ? -18.149 1.944 -15.512 1.00 88.88 197 ASN A C 1
ATOM 1561 O O . ASN A 1 197 ? -18.921 1.006 -15.705 1.00 88.88 197 ASN A O 1
ATOM 1565 N N . SER A 1 198 ? -17.316 2.393 -16.454 1.00 89.75 198 SER A N 1
ATOM 1566 C CA . SER A 1 198 ? -17.114 1.726 -17.743 1.00 89.75 198 SER A CA 1
ATOM 1567 C C . SER A 1 198 ? -16.308 0.429 -17.641 1.00 89.75 198 SER A C 1
ATOM 1569 O O . SER A 1 198 ? -16.448 -0.425 -18.514 1.00 89.75 198 SER A O 1
ATOM 1571 N N . ILE A 1 199 ? -15.504 0.256 -16.586 1.00 91.31 199 ILE A N 1
ATOM 1572 C CA . ILE A 1 199 ? -14.662 -0.925 -16.399 1.00 91.31 199 ILE A CA 1
ATOM 1573 C C . ILE A 1 199 ? -15.538 -2.091 -15.957 1.00 91.31 199 ILE A C 1
ATOM 1575 O O . ILE A 1 199 ? -16.182 -2.051 -14.907 1.00 91.31 199 ILE A O 1
ATOM 1579 N N . ASN A 1 200 ? -15.533 -3.152 -16.756 1.00 92.62 200 ASN A N 1
ATOM 1580 C CA . ASN A 1 200 ? -16.238 -4.386 -16.442 1.00 92.62 200 ASN A CA 1
ATOM 1581 C C . ASN A 1 200 ? -15.267 -5.524 -16.070 1.00 92.62 200 ASN A C 1
ATOM 1583 O O . ASN A 1 200 ? -14.046 -5.357 -15.969 1.00 92.62 200 ASN A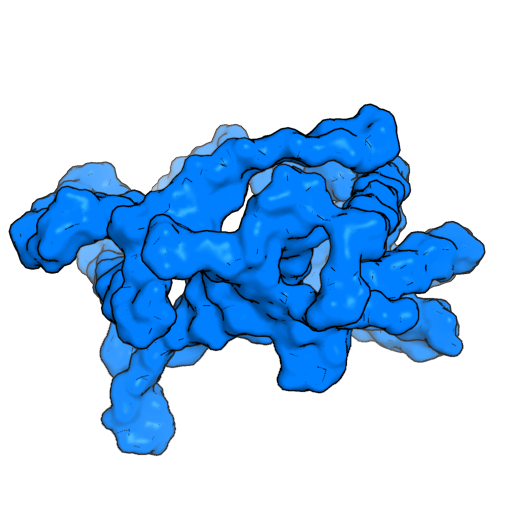 O 1
ATOM 1587 N N . ARG A 1 201 ? -15.826 -6.719 -15.859 1.00 94.44 201 ARG A N 1
ATOM 1588 C CA . ARG A 1 201 ? -15.070 -7.928 -15.509 1.00 94.44 201 ARG A CA 1
ATOM 1589 C C . ARG A 1 201 ? -14.036 -8.321 -16.568 1.00 94.44 201 ARG A C 1
ATOM 1591 O O . ARG A 1 201 ? -12.934 -8.718 -16.205 1.00 94.44 201 ARG A O 1
ATOM 1598 N N . GLN A 1 202 ? -14.381 -8.217 -17.850 1.00 94.44 202 GLN A N 1
ATOM 1599 C CA . GLN A 1 202 ? -13.485 -8.555 -18.956 1.00 94.44 202 GLN A CA 1
ATOM 1600 C C . GLN A 1 202 ? -12.336 -7.546 -19.063 1.00 94.44 202 GLN A C 1
ATOM 1602 O O . GLN A 1 202 ? -11.185 -7.954 -19.211 1.00 94.44 202 GLN A O 1
ATOM 1607 N N . ASP A 1 203 ? -12.620 -6.250 -18.908 1.00 93.81 203 ASP A N 1
ATOM 1608 C CA . ASP A 1 203 ? -11.575 -5.218 -18.875 1.00 93.81 203 ASP A CA 1
ATOM 1609 C C . ASP A 1 203 ? -10.630 -5.439 -17.690 1.00 93.81 203 ASP A C 1
ATOM 1611 O O . ASP A 1 203 ? -9.409 -5.384 -17.839 1.00 93.81 203 ASP A O 1
ATOM 1615 N N . SER A 1 204 ? -11.192 -5.759 -16.520 1.00 94.31 204 SER A N 1
ATOM 1616 C CA . SER A 1 204 ? -10.421 -6.044 -15.308 1.00 94.31 204 SER A CA 1
ATOM 1617 C C . SER A 1 204 ? -9.516 -7.261 -15.480 1.00 94.31 204 SER A C 1
ATOM 1619 O O . SER A 1 204 ? -8.338 -7.194 -15.133 1.00 94.31 204 SER A O 1
ATOM 1621 N N . GLN A 1 205 ? -10.029 -8.340 -16.079 1.00 95.44 205 GLN A N 1
ATOM 1622 C CA . GLN A 1 205 ? -9.241 -9.522 -16.427 1.00 95.44 205 GLN A CA 1
ATOM 1623 C C . GLN A 1 205 ? -8.058 -9.140 -17.324 1.00 95.44 205 GLN A C 1
ATOM 1625 O O . GLN A 1 205 ? -6.912 -9.443 -17.001 1.00 95.44 205 GLN A O 1
ATOM 1630 N N . HIS A 1 206 ? -8.316 -8.404 -18.404 1.00 94.19 206 HIS A N 1
ATOM 1631 C CA . HIS A 1 206 ? -7.279 -8.002 -19.350 1.00 94.19 206 HIS A CA 1
ATOM 1632 C C . HIS A 1 206 ? -6.214 -7.084 -18.721 1.00 94.19 206 HIS A C 1
ATOM 1634 O O . HIS A 1 206 ? -5.022 -7.177 -19.028 1.00 94.19 206 HIS A O 1
ATOM 1640 N N . LEU A 1 207 ? -6.620 -6.195 -17.813 1.00 94.44 207 LEU A N 1
ATOM 1641 C CA . LEU A 1 207 ? -5.697 -5.347 -17.059 1.00 94.44 207 LEU A CA 1
ATOM 1642 C C . LEU A 1 207 ? -4.819 -6.164 -16.107 1.00 94.44 207 LEU A C 1
ATOM 1644 O O . LEU A 1 207 ? -3.613 -5.917 -16.038 1.00 94.44 207 LEU A O 1
ATOM 1648 N N . LEU A 1 208 ? -5.384 -7.162 -15.420 1.00 95.06 208 LEU A N 1
ATOM 1649 C CA . LEU A 1 208 ? -4.602 -8.081 -14.591 1.00 95.06 208 LEU A CA 1
ATOM 1650 C C . LEU A 1 208 ? -3.608 -8.890 -15.431 1.00 95.06 208 LEU A C 1
ATOM 1652 O O . LEU A 1 208 ? -2.454 -9.017 -15.034 1.00 95.06 208 LEU A O 1
ATOM 1656 N N . GLU A 1 209 ? -3.997 -9.365 -16.616 1.00 94.69 209 GLU A N 1
ATOM 1657 C CA . GLU A 1 209 ? -3.095 -10.075 -17.537 1.00 94.69 209 GLU A CA 1
ATOM 1658 C C . GLU A 1 209 ? -1.897 -9.209 -17.948 1.00 94.69 209 GLU A C 1
ATOM 1660 O O . GLU A 1 209 ? -0.750 -9.677 -17.944 1.00 94.69 209 GLU A O 1
ATOM 1665 N N . LYS A 1 210 ? -2.136 -7.925 -18.248 1.00 94.00 210 LYS A N 1
ATOM 1666 C CA . LYS A 1 210 ? -1.071 -6.950 -18.529 1.00 94.00 210 LYS A CA 1
ATOM 1667 C C . LYS A 1 210 ? -0.165 -6.740 -17.321 1.00 94.00 210 LYS A C 1
ATOM 1669 O O . LYS A 1 210 ? 1.055 -6.770 -17.473 1.00 94.00 210 LYS A O 1
ATOM 1674 N N . LEU A 1 211 ? -0.732 -6.560 -16.127 1.00 93.50 211 LEU A N 1
ATOM 1675 C CA . LEU A 1 211 ? 0.042 -6.390 -14.893 1.00 93.50 211 LEU A CA 1
ATOM 1676 C C . LEU A 1 211 ? 0.908 -7.621 -14.591 1.00 93.50 211 LEU A C 1
ATOM 1678 O O . LEU A 1 211 ? 2.089 -7.471 -14.280 1.00 93.50 211 LEU A O 1
ATOM 1682 N N . CYS A 1 212 ? 0.365 -8.829 -14.752 1.00 93.06 212 CYS A N 1
ATOM 1683 C CA . CYS A 1 212 ? 1.110 -10.079 -14.622 1.00 93.06 212 CYS A CA 1
ATOM 1684 C C . CYS A 1 212 ? 2.255 -10.172 -15.638 1.00 93.06 212 CYS A C 1
ATOM 1686 O O . CYS A 1 212 ? 3.378 -10.512 -15.270 1.00 93.06 212 CYS A O 1
ATOM 1688 N N . THR A 1 213 ? 1.997 -9.813 -16.897 1.00 93.38 213 THR A N 1
ATOM 1689 C CA . THR A 1 213 ? 3.017 -9.804 -17.957 1.00 93.38 213 THR A CA 1
ATOM 1690 C C . THR A 1 213 ? 4.138 -8.811 -17.640 1.00 93.38 213 THR A C 1
ATOM 1692 O O . THR A 1 213 ? 5.317 -9.155 -17.728 1.00 93.38 213 THR A O 1
ATOM 1695 N N . LEU A 1 214 ? 3.793 -7.592 -17.213 1.00 93.25 214 LEU A N 1
ATOM 1696 C CA . LEU A 1 214 ? 4.761 -6.579 -16.785 1.00 93.25 214 LEU A CA 1
ATOM 1697 C C . LEU A 1 214 ? 5.586 -7.066 -15.592 1.00 93.25 214 LEU A C 1
ATOM 1699 O O . LEU A 1 214 ? 6.807 -6.919 -15.589 1.00 93.25 214 LEU A O 1
ATOM 1703 N N . TYR A 1 215 ? 4.947 -7.686 -14.600 1.00 91.81 215 TYR A N 1
ATOM 1704 C CA . TYR A 1 215 ? 5.651 -8.266 -13.461 1.00 91.81 215 TYR A CA 1
ATOM 1705 C C . TYR A 1 215 ? 6.656 -9.336 -13.907 1.00 91.81 215 TYR A C 1
ATOM 1707 O O . TYR A 1 215 ? 7.818 -9.269 -13.516 1.00 91.81 215 TYR A O 1
ATOM 1715 N N . GLN A 1 216 ? 6.254 -10.272 -14.772 1.00 91.44 216 GLN A N 1
ATOM 1716 C CA . GLN A 1 216 ? 7.146 -11.307 -15.308 1.00 91.44 216 GLN A CA 1
ATOM 1717 C C . GLN A 1 216 ? 8.327 -10.704 -16.080 1.00 91.44 216 GLN A C 1
ATOM 1719 O O . GLN A 1 216 ? 9.471 -11.102 -15.869 1.00 91.44 216 GLN A O 1
ATOM 1724 N N . GLN A 1 217 ? 8.086 -9.693 -16.920 1.00 92.94 217 GLN A N 1
ATOM 1725 C CA . GLN A 1 217 ? 9.158 -8.981 -17.620 1.00 92.94 217 GLN A CA 1
ATOM 1726 C C . GLN A 1 217 ? 10.132 -8.321 -16.630 1.00 92.94 217 GLN A C 1
ATOM 1728 O O . GLN A 1 217 ? 11.348 -8.476 -16.768 1.00 92.94 217 GLN A O 1
ATOM 1733 N N . ALA A 1 218 ? 9.612 -7.630 -15.611 1.00 92.12 218 ALA A N 1
ATOM 1734 C CA . ALA A 1 218 ? 10.400 -6.969 -14.567 1.00 92.12 218 ALA A CA 1
ATOM 1735 C C . ALA A 1 218 ? 11.051 -7.934 -13.561 1.00 92.12 218 ALA A C 1
ATOM 1737 O O . ALA A 1 218 ? 11.917 -7.531 -12.777 1.00 92.12 218 ALA A O 1
ATOM 1738 N N . ALA A 1 219 ? 10.644 -9.202 -13.564 1.00 89.75 219 ALA A N 1
ATOM 1739 C CA . ALA A 1 219 ? 11.299 -10.274 -12.832 1.00 89.75 219 ALA A CA 1
ATOM 1740 C C . ALA A 1 219 ? 12.484 -10.862 -13.612 1.00 89.75 219 ALA A C 1
ATOM 1742 O O . ALA A 1 219 ? 13.390 -11.401 -12.993 1.00 89.75 219 ALA A O 1
ATOM 1743 N N . VAL A 1 220 ? 12.534 -10.734 -14.940 1.00 90.12 220 VAL A N 1
ATOM 1744 C CA . VAL A 1 220 ? 13.653 -11.252 -15.753 1.00 90.12 220 VAL A CA 1
ATOM 1745 C C . VAL A 1 220 ? 14.699 -10.177 -16.038 1.00 90.12 220 VAL A C 1
ATOM 1747 O O . VAL A 1 220 ? 15.875 -10.480 -16.239 1.00 90.12 220 VAL A O 1
ATOM 1750 N N . SER A 1 221 ? 14.324 -8.898 -16.057 1.00 89.50 221 SER A N 1
ATOM 1751 C CA . SER A 1 221 ? 15.295 -7.813 -16.230 1.00 89.50 221 SER A CA 1
ATOM 1752 C C . SER A 1 221 ? 14.894 -6.538 -15.513 1.00 89.50 221 SER A C 1
ATOM 1754 O O . SER A 1 221 ? 13.719 -6.285 -15.252 1.00 89.50 221 SER A O 1
ATOM 1756 N N . ALA A 1 222 ? 15.896 -5.717 -15.214 1.00 89.88 222 ALA A N 1
ATOM 1757 C CA . ALA A 1 222 ? 15.688 -4.441 -14.563 1.00 89.88 222 ALA A CA 1
ATOM 1758 C C . ALA A 1 222 ? 15.108 -3.402 -15.530 1.00 89.88 222 ALA A C 1
ATOM 1760 O O . ALA A 1 222 ? 15.775 -2.964 -16.465 1.00 89.88 222 ALA A O 1
ATOM 1761 N N . TYR A 1 223 ? 13.889 -2.953 -15.243 1.00 91.44 223 TYR A N 1
ATOM 1762 C CA . TYR A 1 223 ? 13.297 -1.758 -15.842 1.00 91.44 223 TYR A CA 1
ATOM 1763 C C . TYR A 1 223 ? 13.383 -0.608 -14.841 1.00 91.44 223 TYR A C 1
ATOM 1765 O O . TYR A 1 223 ? 12.471 -0.371 -14.049 1.00 91.44 223 TYR A O 1
ATOM 1773 N N . SER A 1 224 ? 14.529 0.068 -14.824 1.00 90.00 224 SER A N 1
ATOM 1774 C CA . SER A 1 224 ? 14.809 1.142 -13.870 1.00 90.00 224 SER A CA 1
ATOM 1775 C C . SER A 1 224 ? 14.216 2.468 -14.330 1.00 90.00 224 SER A C 1
ATOM 1777 O O . SER A 1 224 ? 14.423 2.900 -15.460 1.00 90.00 224 SER A O 1
ATOM 1779 N N . SER A 1 225 ? 13.476 3.123 -13.435 1.00 88.62 225 SER A N 1
ATOM 1780 C CA . SER A 1 225 ? 12.736 4.342 -13.774 1.00 88.62 225 SER A CA 1
ATOM 1781 C C . SER A 1 225 ? 13.589 5.614 -13.748 1.00 88.62 225 SER A C 1
ATOM 1783 O O . SER A 1 225 ? 13.307 6.548 -14.502 1.00 88.62 225 SER A O 1
ATOM 1785 N N . PHE A 1 226 ? 14.619 5.647 -12.884 1.00 90.94 226 PHE A N 1
ATOM 1786 C CA . PHE A 1 226 ? 15.448 6.829 -12.602 1.00 90.94 226 PHE A CA 1
ATOM 1787 C C . PHE A 1 226 ? 14.584 8.090 -12.405 1.00 90.94 226 PHE A C 1
ATOM 1789 O O . PHE A 1 226 ? 14.734 9.117 -13.072 1.00 90.94 226 PHE A O 1
ATOM 1796 N N . GLY A 1 227 ? 13.587 7.972 -11.522 1.00 86.31 227 GLY A N 1
ATOM 1797 C CA . GLY A 1 227 ? 12.589 9.010 -11.286 1.00 86.31 227 GLY A CA 1
ATOM 1798 C C . GLY A 1 227 ? 11.650 9.181 -12.481 1.00 86.31 227 GLY A C 1
ATOM 1799 O O . GLY A 1 227 ? 10.821 8.318 -12.756 1.00 86.31 227 GLY A O 1
ATOM 1800 N N . LYS A 1 228 ? 11.745 10.326 -13.167 1.00 88.00 228 LYS A N 1
ATOM 1801 C CA . LYS A 1 228 ? 10.929 10.637 -14.357 1.00 88.00 228 LYS A CA 1
ATOM 1802 C C . LYS A 1 228 ? 11.625 10.294 -15.674 1.00 88.00 228 LYS A C 1
ATOM 1804 O O . LYS A 1 228 ? 11.015 10.457 -16.725 1.00 88.00 228 LYS A O 1
ATOM 1809 N N . ALA A 1 229 ? 12.874 9.823 -15.642 1.00 92.00 229 ALA A N 1
ATOM 1810 C CA . ALA A 1 229 ? 13.642 9.582 -16.860 1.00 92.00 229 ALA A CA 1
ATOM 1811 C C . ALA A 1 229 ? 12.965 8.555 -17.777 1.00 92.00 229 ALA A C 1
ATOM 1813 O O . ALA A 1 229 ? 12.853 8.808 -18.973 1.00 92.00 229 ALA A O 1
ATOM 1814 N N . ALA A 1 230 ? 12.455 7.448 -17.231 1.00 90.19 230 ALA A N 1
ATOM 1815 C CA . ALA A 1 230 ? 11.743 6.438 -18.015 1.00 90.19 230 ALA A CA 1
ATOM 1816 C C . ALA A 1 230 ? 10.423 6.943 -18.622 1.00 90.19 230 ALA A C 1
ATOM 1818 O O . ALA A 1 230 ? 10.087 6.581 -19.744 1.00 90.19 230 ALA A O 1
ATOM 1819 N N . GLU A 1 231 ? 9.687 7.806 -17.916 1.00 88.00 231 GLU A N 1
ATOM 1820 C CA . GLU A 1 231 ? 8.474 8.437 -18.454 1.00 88.00 231 GLU A CA 1
ATOM 1821 C C . GLU A 1 231 ? 8.832 9.416 -19.582 1.00 88.00 231 GLU A C 1
ATOM 1823 O O . GLU A 1 231 ? 8.270 9.355 -20.675 1.00 88.00 231 GLU A O 1
ATOM 1828 N N . ASP A 1 232 ? 9.839 10.265 -19.357 1.00 91.81 232 ASP A N 1
ATOM 1829 C CA . ASP A 1 232 ? 10.348 11.195 -20.365 1.00 91.81 232 ASP A CA 1
ATOM 1830 C C . ASP A 1 232 ? 10.922 10.459 -21.586 1.00 91.81 232 ASP A C 1
ATOM 1832 O O . ASP A 1 232 ? 10.819 10.968 -22.701 1.00 91.81 232 ASP A O 1
ATOM 1836 N N . PHE A 1 233 ? 11.466 9.249 -21.411 1.00 89.94 233 PHE A N 1
ATOM 1837 C CA . PHE A 1 233 ? 12.024 8.419 -22.487 1.00 89.94 233 PHE A CA 1
ATOM 1838 C C . PHE A 1 233 ? 10.989 8.049 -23.554 1.00 89.94 233 PHE A C 1
ATOM 1840 O O . PHE A 1 233 ? 11.329 7.896 -24.731 1.00 89.94 233 PHE A O 1
ATOM 1847 N N . LEU A 1 234 ? 9.718 7.931 -23.158 1.00 89.62 234 LEU A N 1
ATOM 1848 C CA . LEU A 1 234 ? 8.622 7.628 -24.075 1.00 89.62 234 LEU A CA 1
ATOM 1849 C C . LEU A 1 234 ? 8.358 8.781 -25.051 1.00 89.62 234 LEU A C 1
ATOM 1851 O O . LEU A 1 234 ? 8.007 8.534 -26.204 1.00 89.62 234 LEU A O 1
ATOM 1855 N N . ALA A 1 235 ? 8.569 10.025 -24.610 1.00 89.06 235 ALA A N 1
ATOM 1856 C CA . ALA A 1 235 ? 8.248 11.228 -25.373 1.00 89.06 235 ALA A CA 1
ATOM 1857 C C . ALA A 1 235 ? 9.474 11.903 -26.012 1.00 89.06 235 ALA A C 1
ATOM 1859 O O . ALA A 1 235 ? 9.409 12.338 -27.160 1.00 89.06 235 ALA A O 1
ATOM 1860 N N . ASN A 1 236 ? 10.582 12.039 -25.277 1.00 92.06 236 ASN A N 1
ATOM 1861 C CA . ASN A 1 236 ? 11.758 12.798 -25.697 1.00 92.06 236 ASN A CA 1
ATOM 1862 C C . ASN A 1 236 ? 13.036 12.289 -25.000 1.00 92.06 236 ASN A C 1
ATOM 1864 O O . ASN A 1 236 ? 13.211 12.447 -23.790 1.00 92.06 236 ASN A O 1
ATOM 1868 N N . GLN A 1 237 ? 13.967 11.736 -25.782 1.00 89.44 237 GLN A N 1
ATOM 1869 C CA . GLN A 1 237 ? 15.215 11.170 -25.258 1.00 89.44 237 GLN A CA 1
ATOM 1870 C C . GLN A 1 237 ? 16.163 12.219 -24.661 1.00 89.44 237 GLN A C 1
ATOM 1872 O O . GLN A 1 237 ? 16.777 11.948 -23.634 1.00 89.44 237 GLN A O 1
ATOM 1877 N N . ASP A 1 238 ? 16.246 13.428 -25.218 1.00 92.56 238 ASP A N 1
ATOM 1878 C CA . ASP A 1 238 ? 17.089 14.494 -24.656 1.00 92.56 238 ASP A CA 1
ATOM 1879 C C . ASP A 1 238 ? 16.570 14.957 -23.294 1.00 92.56 238 ASP A C 1
ATOM 1881 O O . ASP A 1 238 ? 17.338 15.217 -22.364 1.00 92.56 238 ASP A O 1
ATOM 1885 N N . LYS A 1 239 ? 15.243 15.034 -23.154 1.00 94.31 239 LYS A N 1
ATOM 1886 C CA . LYS A 1 239 ? 14.592 15.322 -21.874 1.00 94.31 239 LYS A CA 1
ATOM 1887 C C . LYS A 1 239 ? 14.845 14.193 -20.878 1.00 94.31 239 LYS A C 1
ATOM 1889 O O . LYS A 1 239 ? 15.224 14.467 -19.743 1.00 94.31 239 LYS A O 1
ATOM 1894 N N . SER A 1 240 ? 14.708 12.945 -21.321 1.00 93.94 240 SER A N 1
ATOM 1895 C CA . SER A 1 240 ? 15.009 11.761 -20.516 1.00 93.94 240 SER A CA 1
ATOM 1896 C C . SER A 1 240 ? 16.454 11.763 -20.016 1.00 93.94 240 SER A C 1
ATOM 1898 O O . SER A 1 240 ? 16.674 11.577 -18.821 1.00 93.94 240 SER A O 1
ATOM 1900 N N . ARG A 1 241 ? 17.427 12.093 -20.879 1.00 95.06 241 ARG A N 1
ATOM 1901 C CA . ARG A 1 241 ? 18.843 12.207 -20.502 1.00 95.06 241 ARG A CA 1
ATOM 1902 C C . ARG A 1 241 ? 19.053 13.262 -19.416 1.00 95.06 241 ARG A C 1
ATOM 1904 O O . ARG A 1 241 ? 19.747 12.994 -18.442 1.00 95.06 241 ARG A O 1
ATOM 1911 N N . LYS A 1 242 ? 18.413 14.433 -19.526 1.00 94.69 242 LYS A N 1
ATOM 1912 C CA . LYS A 1 242 ? 18.472 15.481 -18.486 1.00 94.69 242 LYS A CA 1
ATOM 1913 C C . LYS A 1 242 ? 17.874 15.008 -17.159 1.00 94.69 242 LYS A C 1
ATOM 1915 O O . LYS A 1 242 ? 18.490 15.203 -16.113 1.00 94.69 242 LYS A O 1
ATOM 1920 N N . SER A 1 243 ? 16.704 14.368 -17.199 1.00 94.25 243 SER A N 1
ATOM 1921 C CA . SER A 1 243 ? 16.040 13.813 -16.013 1.00 94.25 243 SER A CA 1
ATOM 1922 C C . SER A 1 243 ? 16.879 12.713 -15.353 1.00 94.25 243 SER A C 1
ATOM 1924 O O . SER A 1 243 ? 17.019 12.703 -14.132 1.00 94.25 243 SER A O 1
ATOM 1926 N N . PHE A 1 244 ? 17.497 11.840 -16.152 1.00 94.75 244 PHE A N 1
ATOM 1927 C CA . PHE A 1 244 ? 18.415 10.805 -15.685 1.00 94.75 244 PHE A CA 1
ATOM 1928 C C . PHE A 1 244 ? 19.639 11.411 -15.000 1.00 94.75 244 PHE A C 1
ATOM 1930 O O . PHE A 1 244 ? 19.922 11.074 -13.853 1.00 94.75 244 PHE A O 1
ATOM 1937 N N . SER A 1 245 ? 20.329 12.350 -15.660 1.00 93.94 245 SER A N 1
ATOM 1938 C CA . SER A 1 245 ? 21.496 13.017 -15.077 1.00 93.94 245 SER A CA 1
ATOM 1939 C C . SER A 1 245 ? 21.138 13.697 -13.759 1.00 93.94 245 SER A C 1
ATOM 1941 O O . SER A 1 245 ? 21.840 13.506 -12.773 1.00 93.94 245 SER A O 1
ATOM 1943 N N . SER A 1 246 ? 20.009 14.411 -13.707 1.00 93.19 246 SER A N 1
ATOM 1944 C CA . SER A 1 246 ? 19.540 15.048 -12.474 1.00 93.19 246 SER A CA 1
ATOM 1945 C C . SER A 1 246 ? 19.302 14.039 -11.349 1.00 93.19 246 SER A C 1
ATOM 1947 O O . SER A 1 246 ? 19.664 14.323 -10.209 1.00 93.19 246 SER A O 1
ATOM 1949 N N . PHE A 1 247 ? 18.703 12.883 -11.649 1.00 92.19 247 PHE A N 1
ATOM 1950 C CA . PHE A 1 247 ? 18.438 11.841 -10.657 1.00 92.19 247 PHE A CA 1
ATOM 1951 C C . PHE A 1 247 ? 19.736 11.244 -10.103 1.00 92.19 247 PHE A C 1
ATOM 1953 O O . PHE A 1 247 ? 19.892 11.160 -8.890 1.00 92.19 247 PHE A O 1
ATOM 1960 N N . VAL A 1 248 ? 20.682 10.893 -10.981 1.00 92.38 248 VAL A N 1
ATOM 1961 C CA . VAL A 1 248 ? 21.969 10.278 -10.604 1.00 92.38 248 VAL A CA 1
ATOM 1962 C C . VAL A 1 248 ? 22.853 11.243 -9.809 1.00 92.38 248 VAL A C 1
ATOM 1964 O O . VAL A 1 248 ? 23.567 10.818 -8.909 1.00 92.38 248 VAL A O 1
ATOM 1967 N N . THR A 1 249 ? 22.788 12.548 -10.095 1.00 90.38 249 THR A 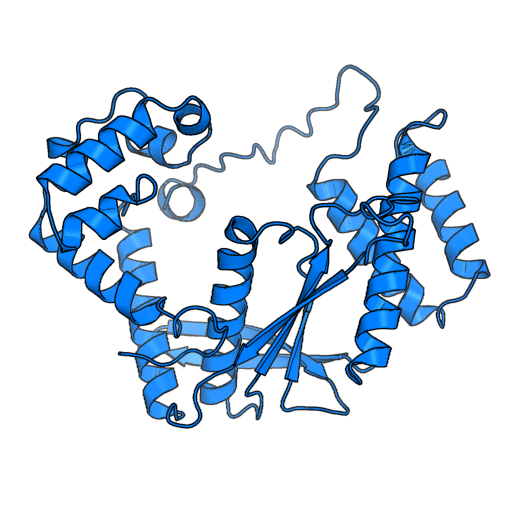N 1
ATOM 1968 C CA . THR A 1 249 ? 23.549 13.561 -9.339 1.00 90.38 249 THR A CA 1
ATOM 1969 C C . THR A 1 249 ? 22.995 13.848 -7.943 1.00 90.38 249 THR A C 1
ATOM 1971 O O . THR A 1 249 ? 23.670 14.493 -7.144 1.00 90.38 249 THR A O 1
ATOM 1974 N N . TYR A 1 250 ? 21.764 13.427 -7.641 1.00 87.19 250 TYR A N 1
ATOM 1975 C CA . TYR A 1 250 ? 21.145 13.715 -6.353 1.00 87.19 250 TYR A CA 1
ATOM 1976 C C . TYR A 1 250 ? 21.627 12.724 -5.289 1.00 87.19 250 TYR A C 1
ATOM 1978 O O . TYR A 1 250 ? 21.713 11.527 -5.550 1.00 87.19 250 TYR A O 1
ATOM 1986 N N . ALA A 1 251 ? 21.863 13.194 -4.060 1.00 77.56 251 ALA A N 1
ATOM 1987 C CA . ALA A 1 251 ? 22.368 12.356 -2.963 1.00 77.56 251 ALA A CA 1
ATOM 1988 C C . ALA A 1 251 ? 21.474 11.135 -2.660 1.00 77.56 251 ALA A C 1
ATOM 1990 O O . ALA A 1 251 ? 21.944 10.111 -2.177 1.00 77.56 251 ALA A O 1
ATOM 1991 N N . SER A 1 252 ? 20.179 11.207 -2.987 1.00 80.25 252 SER A N 1
ATOM 1992 C CA . SER A 1 252 ? 19.259 10.078 -2.823 1.00 80.25 252 SER A CA 1
ATOM 1993 C C . SER A 1 252 ? 19.545 8.902 -3.760 1.00 80.25 252 SER A C 1
ATOM 1995 O O . SER A 1 252 ? 19.006 7.824 -3.522 1.00 80.25 252 SER A O 1
ATOM 1997 N N . TYR A 1 253 ? 20.342 9.083 -4.821 1.00 87.81 253 TYR A N 1
ATOM 1998 C CA . TYR A 1 253 ? 20.687 8.001 -5.742 1.00 87.81 253 TYR A CA 1
ATOM 1999 C C . TYR A 1 253 ? 21.426 6.864 -5.030 1.00 87.81 253 TYR A C 1
ATOM 2001 O O . TYR A 1 253 ? 21.110 5.698 -5.260 1.00 87.81 253 TYR A O 1
ATOM 2009 N N . GLU A 1 254 ? 22.327 7.190 -4.101 1.00 85.88 254 GLU A N 1
ATOM 2010 C CA . GLU A 1 254 ? 23.082 6.195 -3.326 1.00 85.88 254 GLU A CA 1
ATOM 2011 C C . GLU A 1 254 ? 22.187 5.298 -2.461 1.00 85.88 254 GLU A C 1
ATOM 2013 O O . GLU A 1 254 ? 22.557 4.169 -2.155 1.00 85.88 254 GLU A O 1
ATOM 2018 N N . ASN A 1 255 ? 20.985 5.774 -2.130 1.00 82.44 255 ASN A N 1
ATOM 2019 C CA . ASN A 1 255 ? 19.995 5.048 -1.336 1.00 82.44 255 ASN A CA 1
ATOM 2020 C C . ASN A 1 255 ? 18.895 4.401 -2.199 1.00 82.44 255 ASN A C 1
ATOM 2022 O O . ASN A 1 255 ? 17.899 3.901 -1.674 1.00 82.44 255 ASN A O 1
ATOM 2026 N N . SER A 1 256 ? 19.024 4.451 -3.526 1.00 86.81 256 SER A N 1
ATOM 2027 C CA . SER A 1 256 ? 18.030 3.925 -4.464 1.00 86.81 256 SER A CA 1
ATOM 2028 C C . SER A 1 256 ? 18.290 2.455 -4.811 1.00 86.81 256 SER A C 1
ATOM 2030 O O . SER A 1 256 ? 19.406 1.962 -4.692 1.00 86.81 256 SER A O 1
ATOM 2032 N N . LEU A 1 257 ? 17.275 1.728 -5.290 1.00 88.19 257 LEU A N 1
ATOM 2033 C CA . LEU A 1 257 ? 17.490 0.362 -5.796 1.00 88.19 257 LEU A CA 1
ATOM 2034 C C . LEU A 1 257 ? 18.218 0.368 -7.147 1.00 88.19 257 LEU A C 1
ATOM 2036 O O . LEU A 1 257 ? 18.813 -0.635 -7.536 1.00 88.19 257 LEU A O 1
ATOM 2040 N N . GLU A 1 258 ? 18.185 1.491 -7.862 1.00 90.88 258 GLU A N 1
ATOM 2041 C CA . GLU A 1 258 ? 18.862 1.688 -9.134 1.00 90.88 258 GLU A CA 1
ATOM 2042 C C . GLU A 1 258 ? 20.388 1.587 -9.004 1.00 90.88 258 GLU A C 1
ATOM 2044 O O . GLU A 1 258 ? 21.010 0.997 -9.886 1.00 90.88 258 GLU A O 1
ATOM 2049 N N . VAL A 1 259 ? 20.981 2.047 -7.892 1.00 91.62 259 VAL A N 1
ATOM 2050 C CA . VAL A 1 259 ? 22.436 1.930 -7.657 1.00 91.62 259 VAL A CA 1
ATOM 2051 C C . VAL A 1 259 ? 22.890 0.481 -7.487 1.00 91.62 259 VAL A C 1
ATOM 2053 O O . VAL A 1 259 ? 23.993 0.127 -7.895 1.00 91.62 259 VAL A O 1
ATOM 2056 N N . VAL A 1 260 ? 22.028 -0.376 -6.929 1.00 89.19 260 VAL A N 1
ATOM 2057 C CA . VAL A 1 260 ? 22.314 -1.807 -6.745 1.00 89.19 260 VAL A CA 1
ATOM 2058 C C . VAL A 1 260 ? 22.369 -2.521 -8.094 1.00 89.19 260 VAL A C 1
ATOM 2060 O O . VAL A 1 260 ? 23.147 -3.452 -8.273 1.00 89.19 260 VAL A O 1
ATOM 2063 N N . VAL A 1 261 ? 21.552 -2.080 -9.052 1.00 90.94 261 VAL A N 1
ATOM 2064 C CA . VAL A 1 261 ? 21.463 -2.690 -10.383 1.00 90.94 261 VAL A CA 1
ATOM 2065 C C . VAL A 1 261 ? 22.518 -2.134 -11.339 1.00 90.94 261 VAL A C 1
ATOM 2067 O O . VAL A 1 261 ? 23.132 -2.904 -12.070 1.00 90.94 261 VAL A O 1
ATOM 2070 N N . HIS A 1 262 ? 22.714 -0.812 -11.356 1.00 92.06 262 HIS A N 1
ATOM 2071 C CA . HIS A 1 262 ? 23.502 -0.117 -12.387 1.00 92.06 262 HIS A CA 1
ATOM 2072 C C . HIS A 1 262 ? 24.811 0.490 -11.865 1.00 92.06 262 HIS A C 1
ATOM 2074 O O . HIS A 1 262 ? 25.536 1.145 -12.612 1.00 92.06 262 HIS A O 1
ATOM 2080 N N . GLY A 1 263 ? 25.132 0.286 -10.587 1.00 91.56 263 GLY A N 1
ATOM 2081 C CA . GLY A 1 263 ? 26.334 0.818 -9.952 1.00 91.56 263 GLY A CA 1
ATOM 2082 C C . GLY A 1 263 ? 26.264 2.318 -9.650 1.00 91.56 263 GLY A C 1
ATOM 2083 O O . GLY A 1 263 ? 25.255 2.989 -9.861 1.00 91.56 263 GLY A O 1
ATOM 2084 N N . ARG A 1 264 ? 27.364 2.870 -9.126 1.00 90.25 264 ARG A N 1
ATOM 2085 C CA . ARG A 1 264 ? 27.440 4.274 -8.667 1.00 90.25 264 ARG A CA 1
ATOM 2086 C C . ARG A 1 264 ? 27.472 5.305 -9.795 1.00 90.25 264 ARG A C 1
ATOM 2088 O O . ARG A 1 264 ? 27.121 6.456 -9.571 1.00 90.25 264 ARG A O 1
ATOM 2095 N N . THR A 1 265 ? 27.890 4.905 -10.990 1.00 91.62 265 THR A N 1
ATOM 2096 C CA . THR A 1 265 ? 28.081 5.802 -12.138 1.00 91.62 265 THR A CA 1
ATOM 2097 C C . THR A 1 265 ? 27.406 5.224 -13.381 1.00 91.62 265 THR A C 1
ATOM 2099 O O . THR A 1 265 ? 28.097 4.843 -14.327 1.00 91.62 265 THR A O 1
ATOM 2102 N N . PRO A 1 266 ? 26.068 5.095 -13.382 1.00 94.62 266 PRO A N 1
ATOM 2103 C CA . PRO A 1 266 ? 25.353 4.515 -14.509 1.00 94.62 266 PRO A CA 1
ATOM 2104 C C . PRO A 1 266 ? 25.416 5.453 -15.724 1.00 94.62 266 PRO A C 1
ATOM 2106 O O . PRO A 1 266 ? 25.298 6.676 -15.593 1.00 94.62 266 PRO A O 1
ATOM 2109 N N . VAL A 1 267 ? 25.554 4.887 -16.921 1.00 94.25 267 VAL A N 1
ATOM 2110 C CA . VAL A 1 267 ? 25.565 5.646 -18.179 1.00 94.25 267 VAL A CA 1
ATOM 2111 C C . VAL A 1 267 ? 24.202 5.532 -18.854 1.00 94.25 267 VAL A C 1
ATOM 2113 O O . VAL A 1 267 ? 23.697 4.434 -19.073 1.00 94.25 267 VAL A O 1
ATOM 2116 N N . PHE A 1 268 ? 23.602 6.669 -19.217 1.00 93.75 268 PHE A N 1
ATOM 2117 C CA . PHE A 1 268 ? 22.262 6.715 -19.818 1.00 93.75 268 PHE A CA 1
ATOM 2118 C C . PHE A 1 268 ? 22.123 5.789 -21.036 1.00 93.75 268 PHE A C 1
ATOM 2120 O O . PHE A 1 268 ? 21.165 5.026 -21.125 1.00 93.75 268 PHE A O 1
ATOM 2127 N N . ASP A 1 269 ? 23.097 5.841 -21.947 1.00 93.06 269 ASP A N 1
ATOM 2128 C CA . ASP A 1 269 ? 23.082 5.070 -23.193 1.00 93.06 269 ASP A CA 1
ATOM 2129 C C . ASP A 1 269 ? 23.227 3.561 -22.969 1.00 93.06 269 ASP A C 1
ATOM 2131 O O . ASP A 1 269 ? 22.790 2.785 -23.810 1.00 93.06 269 ASP A O 1
ATOM 2135 N N . GLU A 1 270 ? 23.783 3.138 -21.833 1.00 92.06 270 GLU A N 1
ATOM 2136 C CA . GLU A 1 270 ? 23.877 1.725 -21.450 1.00 92.06 270 GLU A CA 1
ATOM 2137 C C . GLU A 1 270 ? 22.571 1.254 -20.801 1.00 92.06 270 GLU A C 1
ATOM 2139 O O . GLU A 1 270 ? 22.011 0.227 -21.180 1.00 92.06 270 GLU A O 1
ATOM 2144 N N . VAL A 1 271 ? 22.033 2.050 -19.872 1.00 90.69 271 VAL A N 1
ATOM 2145 C CA . VAL A 1 271 ? 20.772 1.763 -19.169 1.00 90.69 271 VAL A CA 1
ATOM 2146 C C . VAL A 1 271 ? 19.589 1.685 -20.144 1.00 90.69 271 VAL A C 1
ATOM 2148 O O . VAL A 1 271 ? 18.722 0.813 -20.022 1.00 90.69 271 VAL A O 1
ATOM 2151 N N . PHE A 1 272 ? 19.546 2.595 -21.119 1.00 90.25 272 PHE A N 1
ATOM 2152 C CA . PHE A 1 272 ? 18.469 2.711 -22.106 1.00 90.25 272 PHE A CA 1
ATOM 2153 C C . PHE A 1 272 ? 18.873 2.218 -23.508 1.00 90.25 272 PHE A C 1
ATOM 2155 O O . PHE A 1 272 ? 18.207 2.567 -24.485 1.00 90.25 272 PHE A O 1
ATOM 2162 N N . ALA A 1 273 ? 19.920 1.387 -23.612 1.00 89.31 273 ALA A N 1
ATOM 2163 C CA . ALA A 1 273 ? 20.451 0.882 -24.884 1.00 89.31 273 ALA A CA 1
ATOM 2164 C C . ALA A 1 273 ? 19.380 0.196 -25.752 1.00 89.31 273 ALA A C 1
ATOM 2166 O O . ALA A 1 273 ? 19.272 0.449 -26.954 1.00 89.31 273 ALA A O 1
ATOM 2167 N N . ASP A 1 274 ? 18.550 -0.653 -25.138 1.00 90.31 274 ASP A N 1
ATOM 2168 C CA . ASP A 1 274 ? 17.455 -1.344 -25.823 1.00 90.31 274 ASP A CA 1
ATOM 2169 C C . ASP A 1 274 ? 16.183 -0.484 -25.840 1.00 90.31 274 ASP A C 1
ATOM 2171 O O . ASP A 1 274 ? 15.236 -0.671 -25.070 1.00 90.31 274 ASP A O 1
ATOM 2175 N N . VAL A 1 275 ? 16.174 0.496 -26.744 1.00 88.88 275 VAL A N 1
ATOM 2176 C CA . VAL A 1 275 ? 15.085 1.472 -26.888 1.00 88.88 275 VAL A CA 1
ATOM 2177 C C . VAL A 1 275 ? 13.730 0.796 -27.100 1.00 88.88 275 VAL A C 1
ATOM 2179 O O . VAL A 1 275 ? 12.731 1.234 -26.525 1.00 88.88 275 VAL A O 1
ATOM 2182 N N . GLN A 1 276 ? 13.677 -0.250 -27.930 1.00 90.00 276 GLN A N 1
ATOM 2183 C CA . GLN A 1 276 ? 12.429 -0.936 -28.270 1.00 90.00 276 GLN A CA 1
ATOM 2184 C C . GLN A 1 276 ? 11.847 -1.626 -27.044 1.00 90.00 276 GLN A C 1
ATOM 2186 O O . GLN A 1 276 ? 10.675 -1.433 -26.717 1.00 90.00 276 GLN A O 1
ATOM 2191 N N . ARG A 1 277 ? 12.684 -2.362 -26.313 1.00 90.81 277 ARG A N 1
ATOM 2192 C CA . ARG A 1 277 ? 12.282 -3.046 -25.090 1.00 90.81 277 ARG A CA 1
ATOM 2193 C C . ARG A 1 277 ? 11.846 -2.076 -23.995 1.00 90.81 277 ARG A C 1
ATOM 2195 O O . ARG A 1 277 ? 10.797 -2.286 -23.385 1.00 90.81 277 ARG A O 1
ATOM 2202 N N . GLN A 1 278 ? 12.613 -1.009 -23.765 1.00 90.38 278 GLN A N 1
ATOM 2203 C CA . GLN A 1 278 ? 12.284 -0.002 -22.752 1.00 90.38 278 GLN A CA 1
ATOM 2204 C C . GLN A 1 278 ? 10.949 0.681 -23.069 1.00 90.38 278 GLN A C 1
ATOM 2206 O O . GLN A 1 278 ? 10.079 0.781 -22.203 1.00 90.38 278 GLN A O 1
ATOM 2211 N N . LYS A 1 279 ? 10.738 1.086 -24.330 1.00 91.31 279 LYS A N 1
ATOM 2212 C CA . LYS A 1 279 ? 9.461 1.669 -24.761 1.00 91.31 279 LYS A CA 1
ATOM 2213 C C . LYS A 1 279 ? 8.309 0.679 -24.635 1.00 91.31 279 LYS A C 1
ATOM 2215 O O . LYS A 1 279 ? 7.253 1.065 -24.142 1.00 91.31 279 LYS A O 1
ATOM 2220 N N . ALA A 1 280 ? 8.493 -0.577 -25.040 1.00 92.12 280 ALA A N 1
ATOM 2221 C CA . ALA A 1 280 ? 7.449 -1.596 -24.960 1.00 92.12 280 ALA A CA 1
ATOM 2222 C C . ALA A 1 280 ? 6.960 -1.808 -23.518 1.00 92.12 280 ALA A C 1
ATOM 2224 O O . ALA A 1 280 ? 5.752 -1.838 -23.283 1.00 92.12 280 ALA A O 1
ATOM 2225 N N . PHE A 1 281 ? 7.886 -1.884 -22.557 1.00 93.88 281 PHE A N 1
ATOM 2226 C CA . PHE A 1 281 ? 7.554 -2.019 -21.141 1.00 93.88 281 PHE A CA 1
ATOM 2227 C C . PHE A 1 281 ? 6.905 -0.750 -20.576 1.00 93.88 281 PHE A C 1
ATOM 2229 O O . PHE A 1 281 ? 5.794 -0.801 -20.045 1.00 93.88 281 PHE A O 1
ATOM 2236 N N . PHE A 1 282 ? 7.570 0.405 -20.700 1.00 92.12 282 PHE A N 1
ATOM 2237 C CA . PHE A 1 282 ? 7.113 1.625 -20.034 1.00 92.12 282 PHE A CA 1
ATOM 2238 C C . PHE A 1 282 ? 5.828 2.199 -20.640 1.00 92.12 282 PHE A C 1
ATOM 2240 O O . PHE A 1 282 ? 5.020 2.737 -19.887 1.00 92.12 282 PHE A O 1
ATOM 2247 N N . ASN A 1 283 ? 5.570 2.022 -21.942 1.00 91.50 283 ASN A N 1
ATOM 2248 C CA . ASN A 1 283 ? 4.281 2.393 -22.539 1.00 91.50 283 ASN A CA 1
ATOM 2249 C C . ASN A 1 283 ? 3.126 1.636 -21.875 1.00 91.50 283 ASN A C 1
ATOM 2251 O O . ASN A 1 283 ? 2.134 2.243 -21.475 1.00 91.50 283 ASN A O 1
ATOM 2255 N N . GLN A 1 284 ? 3.267 0.317 -21.719 1.00 91.44 284 GLN A N 1
ATOM 2256 C CA . GLN A 1 284 ? 2.246 -0.504 -21.073 1.00 91.44 284 GLN A CA 1
ATOM 2257 C C . GLN A 1 284 ? 2.121 -0.170 -19.588 1.00 91.44 284 GLN A C 1
ATOM 2259 O O . GLN A 1 284 ? 1.008 0.009 -19.099 1.00 91.44 284 GLN A O 1
ATOM 2264 N N . TYR A 1 285 ? 3.247 -0.031 -18.882 1.00 90.38 285 TYR A N 1
ATOM 2265 C CA . TYR A 1 285 ? 3.262 0.331 -17.465 1.00 90.38 285 TYR A CA 1
ATOM 2266 C C . TYR A 1 285 ? 2.564 1.671 -17.204 1.00 90.38 285 TYR A C 1
ATOM 2268 O O . TYR A 1 285 ? 1.729 1.766 -16.305 1.00 90.38 285 TYR A O 1
ATOM 2276 N N . VAL A 1 286 ? 2.857 2.703 -17.999 1.00 87.69 286 VAL A N 1
ATOM 2277 C CA . VAL A 1 286 ? 2.204 4.012 -17.870 1.00 87.69 286 VAL A CA 1
ATOM 2278 C C . VAL A 1 286 ? 0.712 3.898 -18.171 1.00 87.69 286 VAL A C 1
ATOM 2280 O O . VAL A 1 286 ? -0.085 4.415 -17.394 1.00 87.69 286 VAL A O 1
ATOM 2283 N N . ALA A 1 287 ? 0.318 3.175 -19.224 1.00 86.50 287 ALA A N 1
ATOM 2284 C CA . ALA A 1 287 ? -1.092 2.990 -19.567 1.00 86.50 287 ALA A CA 1
ATOM 2285 C C . ALA A 1 287 ? -1.894 2.333 -18.428 1.00 86.50 287 ALA A C 1
ATOM 2287 O O . ALA A 1 287 ? -2.968 2.814 -18.075 1.00 86.50 287 ALA A O 1
ATOM 2288 N N . VAL A 1 288 ? -1.359 1.284 -17.791 1.00 88.31 288 VAL A N 1
ATOM 2289 C CA . VAL A 1 288 ? -2.077 0.578 -16.713 1.00 88.31 288 VAL A CA 1
ATOM 2290 C C . VAL A 1 288 ? -2.012 1.285 -15.358 1.00 88.31 288 VAL A C 1
ATOM 2292 O O . VAL A 1 288 ? -2.831 0.994 -14.493 1.00 88.31 288 VAL A O 1
ATOM 2295 N N . THR A 1 289 ? -1.080 2.220 -15.153 1.00 84.56 289 THR A N 1
ATOM 2296 C CA . THR A 1 289 ? -0.924 2.951 -13.877 1.00 84.56 289 THR A CA 1
ATOM 2297 C C . THR A 1 289 ? -1.457 4.383 -13.909 1.00 84.56 289 THR A C 1
ATOM 2299 O O . THR A 1 289 ? -1.392 5.096 -12.901 1.00 84.56 289 THR A O 1
ATOM 2302 N N . ARG A 1 290 ? -2.004 4.830 -15.043 1.00 83.62 290 ARG A N 1
ATOM 2303 C CA . ARG A 1 290 ? -2.549 6.176 -15.200 1.00 83.62 290 ARG A CA 1
ATOM 2304 C C . ARG A 1 290 ? -3.928 6.292 -14.553 1.00 83.62 290 ARG A C 1
ATOM 2306 O O . ARG A 1 290 ? -4.810 5.473 -14.761 1.00 83.62 290 ARG A O 1
ATOM 2313 N N . PHE A 1 291 ? -4.115 7.353 -13.776 1.00 84.94 291 PHE A N 1
ATOM 2314 C CA . PHE A 1 291 ? -5.408 7.743 -13.211 1.00 84.94 291 PHE A CA 1
ATOM 2315 C C . PHE A 1 291 ? -5.857 9.055 -13.834 1.00 84.94 291 PHE A C 1
ATOM 2317 O O . PHE A 1 291 ? -5.014 9.865 -14.237 1.00 84.94 291 PHE A O 1
ATOM 2324 N N . LYS A 1 292 ? -7.170 9.311 -13.827 1.00 81.88 292 LYS A N 1
ATOM 2325 C CA . LYS A 1 292 ? -7.707 10.606 -14.254 1.00 81.88 292 LYS A CA 1
ATOM 2326 C C . LYS A 1 292 ? -7.039 11.731 -13.438 1.00 81.88 292 LYS A C 1
ATOM 2328 O O . LYS A 1 292 ? -7.038 11.656 -12.200 1.00 81.88 292 LYS A O 1
ATOM 2333 N N . PRO A 1 293 ? -6.452 12.760 -14.084 1.00 75.38 293 PRO A N 1
ATOM 2334 C CA . PRO A 1 293 ? -5.677 13.790 -13.399 1.00 75.38 293 PRO A CA 1
ATOM 2335 C C . PRO A 1 293 ? -6.433 14.419 -12.231 1.00 75.38 293 PRO A C 1
ATOM 2337 O O . PRO A 1 293 ? -7.607 14.751 -12.356 1.00 75.38 293 PRO A O 1
ATOM 2340 N N . ARG A 1 294 ? -5.740 14.609 -11.101 1.00 73.25 294 ARG A N 1
ATOM 2341 C CA . ARG A 1 294 ? -6.294 15.203 -9.865 1.00 73.25 294 ARG A CA 1
ATOM 2342 C C . ARG A 1 294 ? -7.475 14.436 -9.255 1.00 73.25 294 ARG A C 1
ATOM 2344 O O . ARG A 1 294 ? -8.126 14.953 -8.356 1.00 73.25 294 ARG A O 1
ATOM 2351 N N . THR A 1 295 ? -7.712 13.200 -9.688 1.00 81.25 295 THR A N 1
ATOM 2352 C CA . THR A 1 295 ? -8.692 12.300 -9.080 1.00 81.25 295 THR A CA 1
ATOM 2353 C C . THR A 1 295 ? -8.039 10.966 -8.709 1.00 81.25 295 THR A C 1
ATOM 2355 O O . THR A 1 295 ? -6.916 10.638 -9.117 1.00 81.25 295 THR A O 1
ATOM 2358 N N . ASN A 1 296 ? -8.759 10.172 -7.927 1.00 86.75 296 ASN A N 1
ATOM 2359 C CA . ASN A 1 296 ? -8.407 8.786 -7.639 1.00 86.75 296 ASN A CA 1
ATOM 2360 C C . ASN A 1 296 ? -9.301 7.792 -8.391 1.00 86.75 296 ASN A C 1
ATOM 2362 O O . ASN A 1 296 ? -9.386 6.632 -8.004 1.00 86.75 296 ASN A O 1
ATOM 2366 N N . ILE A 1 297 ? -9.913 8.250 -9.486 1.00 87.31 297 ILE A N 1
ATOM 2367 C CA . ILE A 1 297 ? -10.723 7.427 -10.378 1.00 87.31 297 ILE A CA 1
ATOM 2368 C C . ILE A 1 297 ? -9.802 6.826 -11.437 1.00 87.31 297 ILE A C 1
ATOM 2370 O O . ILE A 1 297 ? -9.091 7.550 -12.150 1.00 87.31 297 ILE A O 1
ATOM 2374 N N . TYR A 1 298 ? -9.797 5.502 -11.521 1.00 87.94 298 TYR A N 1
ATOM 2375 C CA . TYR A 1 298 ? -9.056 4.768 -12.530 1.00 87.94 298 TYR A CA 1
ATOM 2376 C C . TYR A 1 298 ? -9.908 4.548 -13.777 1.00 87.94 298 TYR A C 1
ATOM 2378 O O . TYR A 1 298 ? -11.013 4.027 -13.688 1.00 87.94 298 TYR A O 1
ATOM 2386 N N . SER A 1 299 ? -9.365 4.918 -14.933 1.00 79.88 299 SER A N 1
ATOM 2387 C CA . SER A 1 299 ? -9.921 4.624 -16.251 1.00 79.88 299 SER A CA 1
ATOM 2388 C C . SER A 1 299 ? -8.744 4.322 -17.166 1.00 79.88 299 SER A C 1
ATOM 2390 O O . SER A 1 299 ? -7.844 5.166 -17.234 1.00 79.88 299 SER A O 1
ATOM 2392 N N . PRO A 1 300 ? -8.717 3.170 -17.852 1.00 71.88 300 PRO A N 1
ATOM 2393 C CA . PRO A 1 300 ? -7.741 2.960 -18.909 1.00 71.88 300 PRO A CA 1
ATOM 2394 C C . PRO A 1 300 ? -7.990 3.994 -20.024 1.00 71.88 300 PRO A C 1
ATOM 2396 O O . PRO A 1 300 ? -9.145 4.278 -20.350 1.00 71.88 300 PRO A O 1
ATOM 2399 N N . GLU A 1 301 ? -6.918 4.602 -20.538 1.00 60.47 301 GLU A N 1
ATOM 2400 C CA . GLU A 1 301 ? -6.914 5.423 -21.766 1.00 60.47 301 GLU A CA 1
ATOM 2401 C C . GLU A 1 301 ? -6.445 4.574 -22.954 1.00 60.47 301 GLU A C 1
ATOM 2403 O O . GLU A 1 301 ? -5.516 3.751 -22.755 1.00 60.47 301 GLU A O 1
#

Secondary structure (DSSP, 8-state):
-TTTTT---SS-SS-----SS--SS--HHHHHHHHHHHHHHHHHTTT-HHHHHHHHHHHHHTT-S-TTTTTHHHHHHHHHHHHHHHHHHHHTT--GGGEEEEEEEEEETTEEEEEEEEEESS-TTEEEEE-TT--SHHHHHHHHHHHHHHHHHHHHHT----EEEEEEE-TT--TT-B-TTSPBPPSEEEEEEEE-TT--HHHHHHHHHHHHHHHHHHHHS----TTTHHHHHHH-HHHHHHHHHHHHHSGGGGGSHHHHHH-SS--HHHHT--HHHHHHHHHHHHHHH-B-TTS-EE---

Sequence (301 aa):
FVRETLAINPWRNDDVEIPATLPLTLSSYEQRELRDNYIQGYIDSDQSEVFENAWKDAVRADGDVPIWGFGEAAIEEITGFAQAVVQQTDEDSLPLVKRQAERIRVEVNNLQISGTLELCQDDPLSLILLHPGAKTSTQFRRSKYLALTQLLVAMVAGVPAKRAYVYSQHEKWSPGAEDDKGKPRKAVMVREVTLDNSINRQDSQHLLEKLCTLYQQAAVSAYSSFGKAAEDFLANQDKSRKSFSSFVTYASYENSLEVVVHGRTPVFDEVFADVQRQKAFFNQYVAVTRFKPRTNIYSPE